Protein AF-A0A424R4R0-F1 (afdb_monomer)

Sequence (336 aa):
MAATLAMRAWSSFRDIIRFRVSRAGCCRHGAAAGRAVREASMSEPITLYSTEIDANPFPAYRRLRDEFPCYWSESAGIWFLSRYADVAGAAVDWETYSSLGGNLIDEIPGRSGGTLGTTDPPRHDRLRRLANHAFARKNLAEIIDHAEAVARRAAGECAGQVSLDFVRSFSSRVTVDTILHMLGLPQRDPAEIRSKVVLSISTDKQTKGRSAKMNEAFAEISDFLRDAVAQRRREPSDDLITKLAEAEIDGDALSEREIVLTTSMFVVAGVESLSSFMSIFALNLAQMQDVQDAVRRRPELMKQAIEESLRFNTSAQRFKRVLTRDVQLHGQVMRK

Foldseek 3Di:
DVLVLLVVLCVVPLPFDQQDDDDDDDDDDDDDDDDDDDDPPPPPLDDPLDPVCVVPVVVSLVCCVPPNQWDQDPVLRDIDHRDPVVVVVLVPPCVFWPLQVHWASFDFPPLRNQALSRHDPPVNVVLCVLLVQLVPPVLCPVLVVQLSVQQSVLVVVVGPDPDDDCLQSHLLRSQVVSLCVQLVHDDDRSVVLLVLLCLLRDADSVVRHHDPSNNVSVVVLLVSLLVSLVVCVVPPDSHSLVSQQPRDDPNDHADSSHSSNHSSCCSNVRNQFRSVLVVQLSVVCSVCVVLVVVCSVPVSCVVVSSVVSCVPPGSCDGIHTDGPAWDQDPNDIDGD

Nearest PDB structures (foldseek):
  8fbc-assembly2_B  TM=9.106E-01  e=3.542E-22  metagenome
  7y98-assembly1_A  TM=8.574E-01  e=6.528E-13  Bacillus sonorensis L12
  5vws-assembly1_A  TM=8.506E-01  e=2.049E-12  Thermobispora bispora DSM 43833
  8ae8-assembly1_A  TM=8.553E-01  e=8.539E-11  Staphylococcus aureus
  7ao7-assembly4_D  TM=8.162E-01  e=5.567E-09  Polaromonas sp.

Structure (mmCIF, N/CA/C/O backbone):
data_AF-A0A424R4R0-F1
#
_entry.id   AF-A0A424R4R0-F1
#
loop_
_atom_site.group_PDB
_atom_site.id
_atom_site.type_symbol
_atom_site.label_atom_id
_atom_site.label_alt_id
_atom_site.label_comp_id
_atom_site.label_asym_id
_atom_site.label_entity_id
_atom_site.label_seq_id
_atom_site.pdbx_PDB_ins_code
_atom_site.Cartn_x
_atom_site.Cartn_y
_atom_site.Cartn_z
_atom_site.occupancy
_atom_site.B_iso_or_equiv
_atom_site.auth_seq_id
_atom_site.auth_comp_id
_atom_site.auth_asym_id
_atom_site.auth_atom_id
_atom_site.pdbx_PDB_model_num
ATOM 1 N N . MET A 1 1 ? -19.252 -14.737 8.361 1.00 27.14 1 MET A N 1
ATOM 2 C CA . MET A 1 1 ? -19.342 -13.540 9.227 1.00 27.14 1 MET A CA 1
ATOM 3 C C . MET A 1 1 ? -19.212 -12.228 8.463 1.00 27.14 1 MET A C 1
ATOM 5 O O . MET A 1 1 ? -20.198 -11.512 8.451 1.00 27.14 1 MET A O 1
ATOM 9 N N . ALA A 1 2 ? -18.127 -11.944 7.726 1.00 23.00 2 ALA A N 1
ATOM 10 C CA . ALA A 1 2 ? -17.997 -10.697 6.938 1.00 23.00 2 ALA A CA 1
ATOM 11 C C . ALA A 1 2 ? -19.133 -10.438 5.910 1.00 23.00 2 ALA A C 1
ATOM 13 O O . ALA A 1 2 ? -19.448 -9.299 5.602 1.00 23.00 2 ALA A O 1
ATOM 14 N N . ALA A 1 3 ? -19.801 -11.492 5.411 1.00 23.94 3 ALA A N 1
ATOM 15 C CA . ALA A 1 3 ? -20.997 -11.364 4.553 1.00 23.94 3 ALA A CA 1
ATOM 16 C C . ALA A 1 3 ? -22.220 -10.843 5.304 1.00 23.94 3 ALA A C 1
ATOM 18 O O . ALA A 1 3 ? -22.964 -10.016 4.800 1.00 23.94 3 ALA A O 1
ATOM 19 N N . THR A 1 4 ? -22.423 -11.366 6.505 1.00 25.73 4 THR A N 1
ATOM 20 C CA . THR A 1 4 ? -23.602 -11.114 7.330 1.00 25.73 4 THR A CA 1
ATOM 21 C C . THR A 1 4 ? -23.542 -9.716 7.951 1.00 25.73 4 THR A C 1
ATOM 23 O O . THR A 1 4 ? -24.570 -9.075 8.1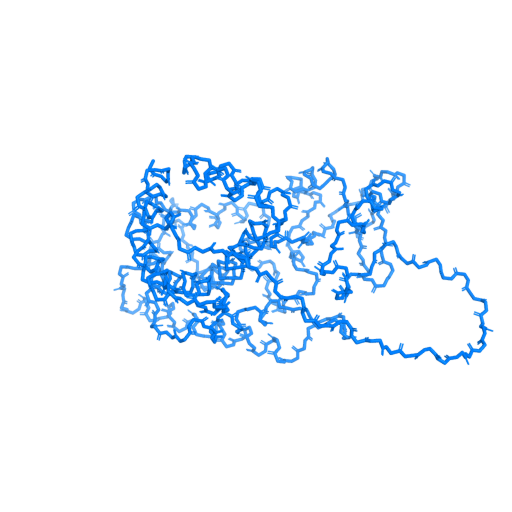37 1.00 25.73 4 THR A O 1
ATOM 26 N N . LEU A 1 5 ? -22.326 -9.232 8.204 1.00 28.50 5 LEU A N 1
ATOM 27 C CA . LEU A 1 5 ? -22.021 -7.905 8.732 1.00 28.50 5 LEU A CA 1
ATOM 28 C C . LEU A 1 5 ? -22.110 -6.809 7.651 1.00 28.50 5 LEU A C 1
ATOM 30 O O . LEU A 1 5 ? -22.821 -5.822 7.842 1.00 28.50 5 LEU A O 1
ATOM 34 N N . ALA A 1 6 ? -21.563 -7.055 6.450 1.00 29.00 6 ALA A N 1
ATOM 35 C CA . ALA A 1 6 ? -21.759 -6.178 5.289 1.00 29.00 6 ALA A CA 1
ATOM 36 C C . ALA A 1 6 ? -23.250 -6.011 4.925 1.00 29.00 6 ALA A C 1
ATOM 38 O O . ALA A 1 6 ? -23.693 -4.906 4.628 1.00 29.00 6 ALA A O 1
ATOM 39 N N . MET A 1 7 ? -24.059 -7.074 5.024 1.00 28.53 7 MET A N 1
ATOM 40 C CA . MET A 1 7 ? -25.507 -7.000 4.772 1.00 28.53 7 MET A CA 1
ATOM 41 C C . MET A 1 7 ? -26.266 -6.155 5.811 1.00 28.53 7 MET A C 1
ATOM 43 O O . MET A 1 7 ? -27.199 -5.443 5.446 1.00 28.53 7 MET A O 1
ATOM 47 N N . ARG A 1 8 ? -25.867 -6.193 7.092 1.00 29.75 8 ARG A N 1
ATOM 48 C CA . ARG A 1 8 ? -26.525 -5.439 8.180 1.00 29.75 8 ARG A CA 1
ATOM 49 C C . ARG A 1 8 ? -26.100 -3.974 8.251 1.00 29.75 8 ARG A C 1
ATOM 51 O O . ARG A 1 8 ? -26.837 -3.156 8.797 1.00 29.75 8 ARG A O 1
ATOM 58 N N . ALA A 1 9 ? -24.907 -3.629 7.771 1.00 29.92 9 ALA A N 1
ATOM 59 C CA . ALA A 1 9 ? -24.504 -2.233 7.593 1.00 29.92 9 ALA A CA 1
ATOM 60 C C . ALA A 1 9 ? -25.247 -1.595 6.418 1.00 29.92 9 ALA A C 1
ATOM 62 O O . ALA A 1 9 ? -25.626 -0.432 6.488 1.00 29.92 9 ALA A O 1
ATOM 63 N N . TRP A 1 10 ? -25.521 -2.381 5.377 1.00 33.34 10 TRP A N 1
ATOM 64 C CA . TRP A 1 10 ? -25.950 -1.863 4.088 1.00 33.34 10 TRP A CA 1
ATOM 65 C C . TRP A 1 10 ? -27.470 -1.854 3.856 1.00 33.34 10 TRP A C 1
ATOM 67 O O . TRP A 1 10 ? -27.958 -1.088 3.027 1.00 33.34 10 TRP A O 1
ATOM 77 N N . SER A 1 11 ? -28.256 -2.595 4.646 1.00 31.22 11 SER A N 1
ATOM 78 C CA . SER A 1 11 ? -29.728 -2.507 4.619 1.00 31.22 11 SER A CA 1
ATOM 79 C C . SER A 1 11 ? -30.264 -1.102 4.938 1.00 31.22 11 SER A C 1
ATOM 81 O O . SER A 1 11 ? -31.355 -0.759 4.498 1.00 31.22 11 SER A O 1
ATOM 83 N N . SER A 1 12 ? -29.484 -0.268 5.636 1.00 34.16 12 SER A N 1
ATOM 84 C CA . SER A 1 12 ? -29.803 1.141 5.923 1.00 34.16 12 SER A CA 1
ATOM 85 C C . SER A 1 12 ? -29.405 2.122 4.802 1.00 34.16 12 SER A C 1
ATOM 87 O O . SER A 1 12 ? -29.676 3.310 4.920 1.00 34.16 12 SER A O 1
ATOM 89 N N . PHE A 1 13 ? -28.767 1.657 3.718 1.00 39.88 13 PHE A N 1
ATOM 90 C CA . PHE A 1 13 ? -28.209 2.498 2.639 1.00 39.88 13 PHE A CA 1
ATOM 91 C C . PHE A 1 13 ? -29.000 2.466 1.327 1.00 39.88 13 PHE A C 1
ATOM 93 O O . PHE A 1 13 ? -28.629 3.151 0.369 1.00 39.88 13 PHE A O 1
ATOM 100 N N . ARG A 1 14 ? -30.046 1.638 1.244 1.00 35.59 14 ARG A N 1
ATOM 101 C CA . ARG A 1 14 ? -30.661 1.228 -0.028 1.00 35.59 14 ARG A CA 1
ATOM 102 C C . ARG A 1 14 ? -31.223 2.398 -0.855 1.00 35.59 14 ARG A C 1
ATOM 104 O O . ARG A 1 14 ? -31.226 2.298 -2.080 1.00 35.59 14 ARG A O 1
ATOM 111 N N . ASP A 1 15 ? -31.560 3.515 -0.206 1.00 33.25 15 ASP A N 1
ATOM 112 C CA . ASP A 1 15 ? -32.268 4.645 -0.823 1.00 33.25 15 ASP A CA 1
ATOM 113 C C . ASP A 1 15 ? -31.439 5.936 -1.009 1.00 33.25 15 ASP A C 1
ATOM 115 O O . ASP A 1 15 ? -31.973 6.928 -1.497 1.00 33.25 15 ASP A O 1
ATOM 119 N N . ILE A 1 16 ? -30.146 5.979 -0.641 1.00 41.47 16 ILE A N 1
ATOM 120 C CA . ILE A 1 16 ? -29.541 7.278 -0.258 1.00 41.47 16 ILE A CA 1
ATOM 121 C C . ILE A 1 16 ? -28.522 7.901 -1.238 1.00 41.47 16 ILE A C 1
ATOM 123 O O . ILE A 1 16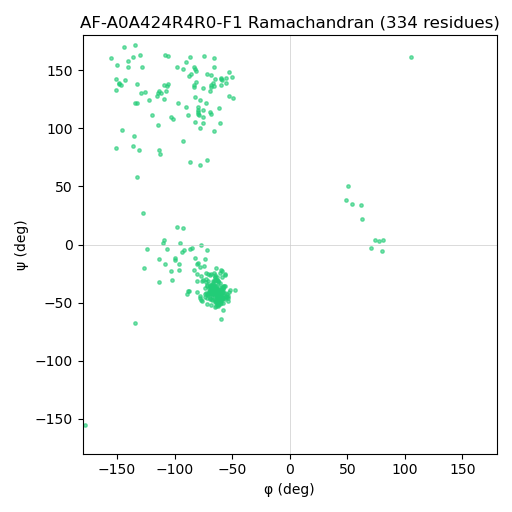 ? -28.286 9.098 -1.134 1.00 41.47 16 ILE A O 1
ATOM 127 N N . ILE A 1 17 ? -27.922 7.210 -2.222 1.00 38.06 17 ILE A N 1
ATOM 128 C CA . ILE A 1 17 ? -26.761 7.819 -2.930 1.00 38.06 17 ILE A CA 1
ATOM 129 C C . ILE A 1 17 ? -26.785 7.675 -4.455 1.00 38.06 17 ILE A C 1
ATOM 131 O O . ILE A 1 17 ? -26.229 6.737 -5.006 1.00 38.06 17 ILE A O 1
ATOM 135 N N . ARG A 1 18 ? -27.318 8.648 -5.202 1.00 39.75 18 ARG A N 1
ATOM 136 C CA . ARG A 1 18 ? -26.962 8.774 -6.631 1.00 39.75 18 ARG A CA 1
ATOM 137 C C . ARG A 1 18 ? -25.555 9.366 -6.736 1.00 39.75 18 ARG A C 1
ATOM 139 O O . ARG A 1 18 ? -25.376 10.561 -6.533 1.00 39.75 18 ARG A O 1
ATOM 146 N N . PHE A 1 19 ? -24.554 8.545 -7.048 1.00 40.31 19 PHE A N 1
ATOM 147 C CA . PHE A 1 19 ? -23.205 9.046 -7.299 1.00 40.31 19 PHE A CA 1
ATOM 148 C C . PHE A 1 19 ? -23.151 9.706 -8.682 1.00 40.31 19 PHE A C 1
ATOM 150 O O . PHE A 1 19 ? -23.317 9.037 -9.697 1.00 40.31 19 PHE A O 1
ATOM 157 N N . ARG A 1 20 ? -22.905 11.018 -8.735 1.00 36.66 20 ARG A N 1
ATOM 158 C CA . ARG A 1 20 ? -22.582 11.728 -9.979 1.00 36.66 20 ARG A CA 1
ATOM 159 C C . ARG A 1 20 ? -21.206 12.361 -9.828 1.00 36.66 20 ARG A C 1
ATOM 161 O O . ARG A 1 20 ? -21.029 13.285 -9.042 1.00 36.66 20 ARG A O 1
ATOM 168 N N . VAL A 1 21 ? -20.228 11.848 -10.568 1.00 41.84 21 VAL A N 1
ATOM 169 C CA . VAL A 1 21 ? -18.861 12.382 -10.562 1.00 41.84 21 VAL A CA 1
ATOM 170 C C . VAL A 1 21 ? -18.819 13.626 -11.445 1.00 41.84 21 VAL A C 1
ATOM 172 O O . VAL A 1 21 ? -19.047 13.542 -12.652 1.00 41.84 21 VAL A O 1
ATOM 175 N N . SER A 1 22 ? -18.534 14.785 -10.856 1.00 36.47 22 SER A N 1
ATOM 176 C CA . SER A 1 22 ? -18.219 15.996 -11.617 1.00 36.47 22 SER A CA 1
ATOM 177 C C . SER A 1 22 ? -16.763 15.926 -12.082 1.00 36.47 22 SER A C 1
ATOM 179 O O . SER A 1 22 ? -15.854 15.851 -11.256 1.00 36.47 22 SER A O 1
ATOM 181 N N . ARG A 1 23 ? -16.520 15.921 -13.399 1.00 34.06 23 ARG A N 1
ATOM 182 C CA . ARG A 1 23 ? -15.167 16.104 -13.950 1.00 34.06 23 ARG A CA 1
ATOM 183 C C . ARG A 1 23 ? -14.830 17.596 -13.906 1.00 34.06 23 ARG A C 1
ATOM 185 O O . ARG A 1 23 ? -15.422 18.371 -14.652 1.00 34.06 23 ARG A O 1
ATOM 192 N N . ALA A 1 24 ? -13.877 17.994 -13.065 1.00 31.05 24 ALA A N 1
ATOM 193 C CA . ALA A 1 24 ? -13.278 19.325 -13.143 1.00 31.05 24 ALA A CA 1
ATOM 194 C C . ALA A 1 24 ? -12.437 19.442 -14.433 1.00 31.05 24 ALA A C 1
ATOM 196 O O . ALA A 1 24 ? -11.741 18.503 -14.819 1.00 31.05 24 ALA A O 1
ATOM 197 N N . GLY A 1 25 ? -12.588 20.570 -15.130 1.00 27.70 25 GLY A N 1
ATOM 198 C CA . GLY A 1 25 ? -12.169 20.794 -16.514 1.00 27.70 25 GLY A CA 1
ATOM 199 C C . GLY A 1 25 ? -10.674 20.635 -16.802 1.00 27.70 25 GLY A C 1
ATOM 200 O O . GLY A 1 25 ? -9.809 21.033 -16.029 1.00 27.70 25 GLY A O 1
ATOM 201 N N . CYS A 1 26 ? -10.392 20.082 -17.980 1.00 25.00 26 CYS A N 1
ATOM 202 C CA . CYS A 1 26 ? -9.065 19.976 -18.570 1.00 25.00 26 CYS A CA 1
ATOM 203 C C . CYS A 1 26 ? -8.635 21.354 -19.109 1.00 25.00 26 CYS A C 1
ATOM 205 O O . CYS A 1 26 ? -9.188 21.831 -20.103 1.00 25.00 26 CYS A O 1
ATOM 207 N N . CYS A 1 27 ? -7.663 22.006 -18.467 1.00 26.81 27 CYS A N 1
ATOM 208 C CA . CYS A 1 27 ? -7.076 23.256 -18.956 1.00 26.81 27 CYS A CA 1
ATOM 209 C C . CYS A 1 27 ? -6.243 23.000 -20.222 1.00 26.81 27 CYS A C 1
ATOM 211 O O . CYS A 1 27 ? -5.209 22.336 -20.171 1.00 26.81 27 CYS A O 1
ATOM 213 N N . ARG A 1 28 ? -6.681 23.551 -21.360 1.00 26.33 28 ARG A N 1
ATOM 214 C CA . ARG A 1 28 ? -5.902 23.604 -22.606 1.00 26.33 28 ARG A CA 1
ATOM 215 C C . ARG A 1 28 ? -4.783 24.638 -22.463 1.00 26.33 28 ARG A C 1
ATOM 217 O O . ARG A 1 28 ? -5.081 25.811 -22.268 1.00 26.33 28 ARG A O 1
ATOM 224 N N . HIS A 1 29 ? -3.528 24.226 -22.625 1.00 29.56 29 HIS A N 1
ATOM 225 C CA . HIS A 1 29 ? -2.406 25.144 -22.836 1.00 29.56 29 HIS A CA 1
ATOM 226 C C . HIS A 1 29 ? -1.867 24.975 -24.258 1.00 29.56 29 HIS A C 1
ATOM 228 O O . HIS A 1 29 ? -1.688 23.857 -24.740 1.00 29.56 29 HIS A O 1
ATOM 234 N N . GLY A 1 30 ? -1.709 26.110 -24.943 1.00 26.12 30 GLY A N 1
ATOM 235 C CA . GLY A 1 30 ? -1.329 26.209 -26.348 1.00 26.12 30 GLY A CA 1
ATOM 236 C C . GLY A 1 30 ? 0.134 25.852 -26.604 1.00 26.12 30 GLY A C 1
ATOM 237 O O . GLY A 1 30 ? 1.010 26.114 -25.784 1.00 26.12 30 GLY A O 1
ATOM 238 N N . ALA A 1 31 ? 0.373 25.256 -27.769 1.00 29.47 31 ALA A N 1
ATOM 239 C CA . ALA A 1 31 ? 1.693 24.905 -28.267 1.00 29.47 31 ALA A CA 1
ATOM 240 C C . ALA A 1 31 ? 2.365 26.111 -28.943 1.00 29.47 31 ALA A C 1
ATOM 242 O O . ALA A 1 31 ? 1.751 26.781 -29.773 1.00 29.47 31 ALA A O 1
ATOM 243 N N . ALA A 1 32 ? 3.644 26.331 -28.640 1.00 29.84 32 ALA A N 1
ATOM 244 C CA . ALA A 1 32 ? 4.545 27.151 -29.442 1.00 29.84 32 ALA A CA 1
ATOM 245 C C . ALA A 1 32 ? 5.651 26.249 -30.010 1.00 29.84 32 ALA A C 1
ATOM 247 O O . ALA A 1 32 ? 6.269 25.471 -29.284 1.00 29.84 32 ALA A O 1
ATOM 248 N N . ALA A 1 33 ? 5.849 26.323 -31.325 1.00 33.09 33 ALA A N 1
ATOM 249 C CA . ALA A 1 33 ? 6.784 25.502 -32.082 1.00 33.09 33 ALA A CA 1
ATOM 250 C C . ALA A 1 33 ? 8.217 26.063 -32.028 1.00 33.09 33 ALA A C 1
ATOM 252 O O . ALA A 1 33 ? 8.429 27.257 -32.229 1.00 33.09 33 ALA A O 1
ATOM 253 N N . GLY A 1 34 ? 9.201 25.179 -31.844 1.00 28.44 34 GLY A N 1
ATOM 254 C CA . GLY A 1 34 ? 10.636 25.453 -31.964 1.00 28.44 34 GLY A CA 1
ATOM 255 C C . GLY A 1 34 ? 11.363 24.216 -32.503 1.00 28.44 34 GLY A C 1
ATOM 256 O O . GLY A 1 34 ? 11.018 23.094 -32.153 1.00 28.44 34 GLY A O 1
ATOM 257 N N . AR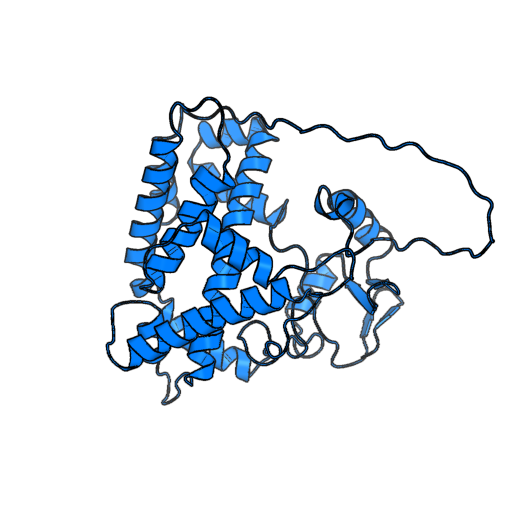G A 1 35 ? 12.294 24.432 -33.438 1.00 29.88 35 ARG A N 1
ATOM 258 C CA . ARG A 1 35 ? 12.839 23.461 -34.406 1.00 29.88 35 ARG A CA 1
ATOM 259 C C . ARG A 1 35 ? 13.647 22.294 -33.820 1.00 29.88 35 ARG A C 1
ATOM 261 O O . ARG A 1 35 ? 14.317 22.410 -32.804 1.00 29.88 35 ARG A O 1
ATOM 268 N N . ALA A 1 36 ? 13.615 21.205 -34.588 1.00 32.94 36 ALA A N 1
ATOM 269 C CA . ALA A 1 36 ? 14.183 19.890 -34.335 1.00 32.94 36 ALA A CA 1
ATOM 270 C C . ALA A 1 36 ? 15.720 19.830 -34.286 1.00 32.94 36 ALA A C 1
ATOM 272 O O . ALA A 1 36 ? 16.402 20.329 -35.182 1.00 32.94 36 ALA A O 1
ATOM 273 N N . VAL A 1 37 ? 16.219 19.056 -33.321 1.00 34.25 37 VAL A N 1
ATOM 274 C CA . VAL A 1 37 ? 17.454 18.272 -33.431 1.00 34.25 37 VAL A CA 1
ATOM 275 C C . VAL A 1 37 ? 17.024 16.805 -33.490 1.00 34.25 37 VAL A C 1
ATOM 277 O O . VAL A 1 37 ? 16.233 16.348 -32.668 1.00 34.25 37 VAL A O 1
ATOM 280 N N . ARG A 1 38 ? 17.463 16.092 -34.531 1.00 35.47 38 ARG A N 1
ATOM 281 C CA . ARG A 1 38 ? 17.166 14.673 -34.748 1.00 35.47 38 ARG A CA 1
ATOM 282 C C . ARG A 1 38 ? 18.058 13.814 -33.849 1.00 35.47 38 ARG A C 1
ATOM 284 O O . ARG A 1 38 ? 19.181 13.513 -34.227 1.00 35.47 38 ARG A O 1
ATOM 291 N N . GLU A 1 39 ? 17.503 13.353 -32.740 1.00 31.19 39 GLU A N 1
ATOM 292 C CA . GLU A 1 39 ? 17.825 12.058 -32.140 1.00 31.19 39 GLU A CA 1
ATOM 293 C C . GLU A 1 39 ? 16.507 11.294 -32.059 1.00 31.19 39 GLU A C 1
ATOM 295 O O . GLU A 1 39 ? 15.517 11.799 -31.529 1.00 31.19 39 GLU A O 1
ATOM 300 N N . ALA A 1 40 ? 16.453 10.100 -32.644 1.00 32.88 40 ALA A N 1
ATOM 301 C CA . ALA A 1 40 ? 15.307 9.213 -32.508 1.00 32.88 40 ALA A CA 1
ATOM 302 C C . ALA A 1 40 ? 15.289 8.639 -31.081 1.00 32.88 40 ALA A C 1
ATOM 304 O O . ALA A 1 40 ? 15.612 7.479 -30.856 1.00 32.88 40 ALA A O 1
ATOM 305 N N . SER A 1 41 ? 14.934 9.479 -30.109 1.00 37.34 41 SER A N 1
ATOM 306 C CA . SER A 1 41 ? 14.470 9.046 -28.799 1.00 37.34 41 SER A CA 1
ATOM 307 C C . SER A 1 41 ? 13.136 8.341 -29.023 1.00 37.34 41 SER A C 1
ATOM 309 O O . SER A 1 41 ? 12.097 8.974 -29.220 1.00 37.34 41 SER A O 1
ATOM 311 N N . MET A 1 42 ? 13.169 7.012 -29.097 1.00 50.28 42 MET A N 1
ATOM 312 C CA . MET A 1 42 ? 11.958 6.213 -28.968 1.00 50.28 42 MET A CA 1
ATOM 313 C C . MET A 1 42 ? 11.391 6.520 -27.583 1.00 50.28 42 MET A C 1
ATOM 315 O O . MET A 1 42 ? 11.942 6.084 -26.576 1.00 50.28 42 MET A O 1
ATOM 319 N N . SER A 1 43 ? 10.324 7.319 -27.534 1.00 77.75 43 SER A N 1
ATOM 320 C CA . SER A 1 43 ? 9.615 7.635 -26.295 1.00 77.75 43 SER A CA 1
ATOM 321 C C . SER A 1 43 ? 9.313 6.338 -25.542 1.00 77.75 43 SER A C 1
ATOM 323 O O . SER A 1 43 ? 8.716 5.429 -26.133 1.00 77.75 43 SER A O 1
ATOM 325 N N . GLU A 1 44 ? 9.715 6.254 -24.271 1.00 88.19 44 GLU A N 1
ATOM 326 C CA . GLU A 1 44 ? 9.474 5.073 -23.439 1.00 88.19 44 GLU A CA 1
ATOM 327 C C . GLU A 1 44 ? 7.989 4.653 -23.500 1.00 88.19 44 GLU A C 1
ATOM 329 O O . GLU A 1 44 ? 7.100 5.510 -23.571 1.00 88.19 44 GLU A O 1
ATOM 334 N N . PRO A 1 45 ? 7.675 3.344 -23.476 1.00 88.44 45 PRO A N 1
ATOM 335 C CA . PRO A 1 45 ? 6.304 2.857 -23.590 1.00 88.44 45 PRO A CA 1
ATOM 336 C C . PRO A 1 45 ? 5.412 3.289 -22.418 1.00 88.44 45 PRO A C 1
ATOM 338 O O . PRO A 1 45 ? 4.187 3.316 -22.557 1.00 88.44 45 PRO A O 1
ATOM 341 N N . ILE A 1 46 ? 6.023 3.652 -21.288 1.00 90.12 46 ILE A N 1
ATOM 342 C CA . ILE A 1 46 ? 5.389 4.237 -20.113 1.00 90.12 46 ILE A CA 1
ATOM 343 C C . ILE A 1 46 ? 6.329 5.277 -19.495 1.00 90.12 46 ILE A C 1
ATOM 345 O O . ILE A 1 46 ? 7.530 5.054 -19.411 1.00 90.12 46 ILE A O 1
ATOM 349 N N . THR A 1 47 ? 5.781 6.391 -19.011 1.00 89.44 47 THR A N 1
ATOM 350 C CA . THR A 1 47 ? 6.521 7.355 -18.184 1.00 89.44 47 THR A CA 1
ATOM 351 C C . THR A 1 47 ? 6.118 7.167 -16.725 1.00 89.44 47 THR A C 1
ATOM 353 O O . THR A 1 47 ? 4.993 7.495 -16.346 1.00 89.44 47 THR A O 1
ATOM 356 N N . LEU A 1 48 ? 7.033 6.648 -15.901 1.00 87.06 48 LEU A N 1
ATOM 357 C CA . LEU A 1 48 ? 6.777 6.239 -14.511 1.00 87.06 48 LEU A CA 1
ATOM 358 C C . LEU A 1 48 ? 6.108 7.327 -13.656 1.00 87.06 48 LEU A C 1
ATOM 360 O O . LEU A 1 48 ? 5.193 7.028 -12.891 1.00 87.06 48 LEU A O 1
ATOM 364 N N . TYR A 1 49 ? 6.526 8.578 -13.846 1.00 89.44 49 TYR A N 1
ATOM 365 C CA . TYR A 1 49 ? 6.115 9.738 -13.053 1.00 89.44 49 TYR A CA 1
ATOM 366 C C . TYR A 1 49 ? 4.984 10.571 -13.698 1.00 89.44 49 TYR A C 1
ATOM 368 O O . TYR A 1 49 ? 4.747 11.708 -13.295 1.00 89.44 49 TYR A O 1
ATOM 376 N N . SER A 1 50 ? 4.273 10.046 -14.706 1.00 90.00 50 SER A N 1
ATOM 377 C CA . SER A 1 50 ? 3.208 10.785 -15.406 1.00 90.00 50 SER A CA 1
ATOM 378 C C . SER A 1 50 ? 1.896 10.845 -14.611 1.00 90.00 50 SER A C 1
ATOM 380 O O . SER A 1 50 ? 1.307 9.824 -14.262 1.00 90.00 50 SER A O 1
ATOM 382 N N . THR A 1 51 ? 1.387 12.058 -14.368 1.00 89.75 51 THR A N 1
ATOM 383 C CA . THR A 1 51 ? 0.056 12.284 -13.769 1.00 89.75 51 THR A CA 1
ATOM 384 C C . THR A 1 51 ? -1.087 11.839 -14.675 1.00 89.75 51 THR A C 1
ATOM 386 O O . THR A 1 51 ? -2.106 11.375 -14.173 1.00 89.75 51 THR A O 1
ATOM 389 N N . GLU A 1 52 ? -0.921 11.952 -15.992 1.00 91.00 52 GLU A N 1
ATOM 390 C CA . GLU A 1 52 ? -1.919 11.517 -16.969 1.00 91.00 52 GLU A CA 1
ATOM 391 C C . GLU A 1 52 ? -2.066 9.991 -16.967 1.00 91.00 52 GLU A C 1
ATOM 393 O O . GLU A 1 52 ? -3.185 9.477 -16.953 1.00 91.00 52 GLU A O 1
ATOM 398 N N . ILE A 1 53 ? -0.942 9.268 -16.899 1.00 92.06 53 ILE A N 1
ATOM 399 C CA . ILE A 1 53 ? -0.950 7.802 -16.821 1.00 92.06 53 ILE A CA 1
ATOM 400 C C . ILE A 1 53 ? -1.551 7.344 -15.494 1.00 92.06 53 ILE A C 1
ATOM 402 O O . ILE A 1 53 ? -2.379 6.443 -15.498 1.00 92.06 53 ILE A O 1
ATOM 406 N N . ASP A 1 54 ? -1.212 7.979 -14.371 1.00 90.25 54 ASP A N 1
ATOM 407 C CA . ASP A 1 54 ? -1.817 7.618 -13.083 1.00 90.25 54 ASP A CA 1
ATOM 408 C C . ASP A 1 54 ? -3.344 7.845 -13.063 1.00 90.25 54 ASP A C 1
ATOM 410 O O . ASP A 1 54 ? -4.067 7.100 -12.404 1.00 90.25 54 ASP A O 1
ATOM 414 N N . ALA A 1 55 ? -3.859 8.838 -13.803 1.00 90.56 55 ALA A N 1
ATOM 415 C CA . ALA A 1 55 ? -5.298 9.101 -13.898 1.00 90.56 55 ALA A CA 1
ATOM 416 C C . ALA A 1 55 ? -6.056 8.056 -14.741 1.00 90.56 55 ALA A C 1
ATOM 418 O O . ALA A 1 55 ? -7.243 7.819 -14.506 1.00 90.56 55 ALA A O 1
ATOM 419 N N . ASN A 1 56 ? -5.397 7.444 -15.729 1.00 92.31 56 ASN A N 1
ATOM 420 C CA . ASN A 1 56 ? -5.954 6.363 -16.540 1.00 92.31 56 ASN A CA 1
ATOM 421 C C . ASN A 1 56 ? -4.838 5.423 -17.038 1.00 92.31 56 ASN A C 1
ATOM 423 O O . ASN A 1 56 ? -4.381 5.558 -18.178 1.00 92.31 56 ASN A O 1
ATOM 427 N N . PRO A 1 57 ? -4.404 4.448 -16.220 1.00 93.31 57 PRO A N 1
ATOM 428 C CA . PRO A 1 57 ? -3.218 3.653 -16.534 1.00 93.31 57 PRO A CA 1
ATOM 429 C C . PRO A 1 57 ? -3.489 2.518 -17.529 1.00 93.31 57 PRO A C 1
ATOM 431 O O . PRO A 1 57 ? -2.562 1.980 -18.137 1.00 93.31 57 PRO A O 1
ATOM 434 N N . PHE A 1 58 ? -4.755 2.142 -17.733 1.00 94.38 58 PHE A N 1
ATOM 435 C CA . PHE A 1 58 ? -5.128 0.947 -18.494 1.00 94.38 58 PHE A CA 1
ATOM 436 C C . PHE A 1 58 ? -4.643 0.926 -19.953 1.00 94.38 58 PHE A C 1
ATOM 438 O O . PHE A 1 58 ? -4.203 -0.143 -20.391 1.00 94.38 58 PHE A O 1
ATOM 445 N N . PRO A 1 59 ? -4.674 2.038 -20.718 1.00 95.25 59 PRO A N 1
ATOM 446 C CA . PRO A 1 59 ? -4.111 2.067 -22.067 1.00 95.25 59 PRO A CA 1
ATOM 447 C C . PRO A 1 59 ? -2.599 1.816 -22.074 1.00 95.25 59 PRO A C 1
ATOM 449 O O . PRO A 1 59 ? -2.123 0.997 -22.860 1.00 95.25 59 PRO A O 1
ATOM 452 N N . ALA A 1 60 ? -1.854 2.443 -21.155 1.00 94.56 60 ALA A N 1
ATOM 453 C CA . ALA A 1 60 ? -0.414 2.227 -21.022 1.00 94.56 60 ALA A CA 1
ATOM 454 C C . ALA A 1 60 ? -0.108 0.774 -20.629 1.00 94.56 60 ALA A C 1
ATOM 456 O O . ALA A 1 60 ? 0.746 0.131 -21.231 1.00 94.56 60 ALA A O 1
ATOM 457 N N . TYR A 1 61 ? -0.862 0.206 -19.684 1.00 95.44 61 TYR A N 1
ATOM 458 C CA . TYR A 1 61 ? -0.684 -1.188 -19.274 1.00 95.44 61 TYR A CA 1
ATOM 459 C C . TYR A 1 61 ? -1.017 -2.187 -20.380 1.00 95.44 61 TYR A C 1
ATOM 461 O O . TYR A 1 61 ? -0.372 -3.228 -20.465 1.00 95.44 61 TYR A O 1
ATOM 469 N N . ARG A 1 62 ? -2.008 -1.895 -21.233 1.00 96.75 62 ARG A N 1
ATOM 470 C CA . ARG A 1 62 ? -2.289 -2.709 -22.423 1.00 96.75 62 ARG A CA 1
ATOM 471 C C . ARG A 1 62 ? -1.082 -2.720 -23.355 1.00 96.75 62 ARG A C 1
ATOM 473 O O . ARG A 1 62 ? -0.598 -3.798 -23.671 1.00 96.75 62 ARG A O 1
ATOM 480 N N . ARG A 1 63 ? -0.552 -1.543 -23.701 1.00 96.38 63 ARG A N 1
ATOM 481 C CA . ARG A 1 63 ? 0.641 -1.424 -24.549 1.00 96.38 63 ARG A CA 1
ATOM 482 C C . ARG A 1 63 ? 1.833 -2.185 -23.966 1.00 96.38 63 ARG A C 1
ATOM 484 O O . ARG A 1 63 ? 2.484 -2.932 -24.685 1.00 96.38 63 ARG A O 1
ATOM 491 N N . LEU A 1 64 ? 2.083 -2.060 -22.659 1.00 96.44 64 LEU A N 1
ATOM 492 C CA . LEU A 1 64 ? 3.138 -2.832 -21.999 1.00 96.44 64 LEU A CA 1
ATOM 493 C C . LEU A 1 64 ? 2.910 -4.342 -22.137 1.00 96.44 64 LEU A C 1
ATOM 495 O O . LEU A 1 64 ? 3.821 -5.057 -22.522 1.00 96.44 64 LEU A O 1
ATOM 499 N N . ARG A 1 65 ? 1.703 -4.852 -21.883 1.00 97.62 65 ARG A N 1
ATOM 500 C CA . ARG A 1 65 ? 1.449 -6.297 -22.000 1.00 97.62 65 ARG A CA 1
ATOM 501 C C . ARG A 1 65 ? 1.564 -6.813 -23.429 1.00 97.62 65 ARG A C 1
ATOM 503 O O . ARG A 1 65 ? 2.040 -7.934 -23.619 1.00 97.62 65 ARG A O 1
ATOM 510 N N . ASP A 1 66 ? 1.104 -6.040 -24.401 1.00 97.56 66 ASP A N 1
ATOM 511 C CA . ASP A 1 66 ? 1.004 -6.486 -25.788 1.00 97.56 66 ASP A CA 1
ATOM 512 C C . ASP A 1 66 ? 2.364 -6.382 -26.498 1.00 97.56 66 ASP A C 1
ATOM 514 O O . ASP A 1 66 ? 2.765 -7.319 -27.185 1.00 97.56 66 ASP A O 1
ATOM 518 N N . GLU A 1 67 ? 3.108 -5.298 -26.257 1.00 96.88 67 GLU A N 1
ATOM 519 C CA . GLU A 1 67 ? 4.325 -4.950 -27.005 1.00 96.88 67 GLU A CA 1
ATOM 520 C C . GLU A 1 67 ? 5.616 -5.020 -26.166 1.00 96.88 67 GLU A C 1
ATOM 522 O O . GLU A 1 67 ? 6.671 -5.355 -26.699 1.00 96.88 67 GLU A O 1
ATOM 527 N N . PHE A 1 68 ? 5.556 -4.730 -24.859 1.00 96.62 68 PHE A N 1
ATOM 528 C CA . PHE A 1 68 ? 6.733 -4.573 -23.984 1.00 96.62 68 PHE A CA 1
ATOM 529 C C . PHE A 1 68 ? 6.593 -5.346 -22.653 1.00 96.62 68 PHE A C 1
ATOM 531 O O . PHE A 1 68 ? 6.614 -4.740 -21.574 1.00 96.62 68 PHE A O 1
ATOM 538 N N . PRO A 1 69 ? 6.390 -6.681 -22.686 1.00 96.56 69 PRO A N 1
ATOM 539 C CA . PRO A 1 69 ? 6.047 -7.454 -21.489 1.00 96.56 69 PRO A CA 1
ATOM 540 C C . PRO A 1 69 ? 7.162 -7.479 -20.433 1.00 96.56 69 PRO A C 1
ATOM 542 O O . PRO A 1 69 ? 6.865 -7.558 -19.240 1.00 96.56 69 PRO A O 1
ATOM 545 N N . CYS A 1 70 ? 8.415 -7.353 -20.883 1.00 97.31 70 CYS A N 1
ATOM 546 C CA . CYS A 1 70 ? 9.610 -7.084 -20.091 1.00 97.31 70 CYS A CA 1
ATOM 547 C C . CYS A 1 70 ? 10.397 -5.956 -20.777 1.00 97.31 70 CYS A C 1
ATOM 549 O O . CYS A 1 70 ? 10.735 -6.078 -21.955 1.00 97.31 70 CYS A O 1
ATOM 551 N N . TYR A 1 71 ? 10.644 -4.847 -20.076 1.00 94.88 71 TYR A N 1
ATOM 552 C CA . TYR A 1 71 ? 11.250 -3.644 -20.663 1.00 94.88 71 TYR A CA 1
ATOM 553 C C . TYR A 1 71 ? 12.107 -2.873 -19.654 1.00 94.88 71 TYR A C 1
ATOM 555 O O . TYR A 1 71 ? 11.700 -2.710 -18.506 1.00 94.88 71 TYR A O 1
ATOM 563 N N . TRP A 1 72 ? 13.266 -2.377 -20.092 1.00 95.00 72 TRP A N 1
ATOM 564 C CA . TRP A 1 72 ? 14.134 -1.492 -19.313 1.00 95.00 72 TRP A CA 1
ATOM 565 C C . TRP A 1 72 ? 13.776 -0.029 -19.563 1.00 95.00 72 TRP A C 1
ATOM 567 O O . TRP A 1 72 ? 13.900 0.450 -20.689 1.00 95.00 72 TRP A O 1
ATOM 577 N N . SER A 1 73 ? 13.364 0.683 -18.516 1.00 92.88 73 SER A N 1
ATOM 578 C CA . SER A 1 73 ? 13.185 2.133 -18.575 1.00 92.88 73 SER A CA 1
ATOM 579 C C . SER A 1 73 ? 14.494 2.826 -18.232 1.00 92.88 73 SER A C 1
ATOM 581 O O . SER A 1 73 ? 14.915 2.821 -17.076 1.00 92.88 73 SER A O 1
ATOM 583 N N . GLU A 1 74 ? 15.100 3.475 -19.222 1.00 90.56 74 GLU A N 1
ATOM 584 C CA . GLU A 1 74 ? 16.294 4.304 -19.038 1.00 90.56 74 GLU A CA 1
ATOM 585 C C . GLU A 1 74 ? 16.006 5.497 -18.123 1.00 90.56 74 GLU A C 1
ATOM 587 O O . GLU A 1 74 ? 16.823 5.869 -17.285 1.00 90.56 74 GLU A O 1
ATOM 592 N N . SER A 1 75 ? 14.816 6.096 -18.241 1.00 87.75 75 SER A N 1
ATOM 593 C CA . SER A 1 75 ? 14.478 7.306 -17.489 1.00 87.75 75 SER A CA 1
ATOM 594 C C . SER A 1 75 ? 14.198 7.056 -16.005 1.00 87.75 75 SER A C 1
ATOM 596 O O . SER A 1 75 ? 14.221 8.013 -15.222 1.00 87.75 75 SER A O 1
ATOM 598 N N . ALA A 1 76 ? 13.919 5.802 -15.640 1.00 87.19 76 ALA A N 1
ATOM 599 C CA . ALA A 1 76 ? 13.677 5.356 -14.273 1.00 87.19 76 ALA A CA 1
ATOM 600 C C . ALA A 1 76 ? 14.763 4.411 -13.731 1.00 87.19 76 ALA A C 1
ATOM 602 O O . ALA A 1 76 ? 14.777 4.142 -12.533 1.00 87.19 76 ALA A O 1
ATOM 603 N N . GLY A 1 77 ? 15.651 3.892 -14.585 1.00 90.62 77 GLY A N 1
ATOM 604 C CA . GLY A 1 77 ? 16.695 2.941 -14.202 1.00 90.62 77 GLY A CA 1
ATOM 605 C C . GLY A 1 77 ? 16.152 1.625 -13.636 1.00 90.62 77 GLY A C 1
ATOM 606 O O . GLY A 1 77 ? 16.748 1.073 -12.712 1.00 90.62 77 GLY A O 1
ATOM 607 N N . ILE A 1 78 ? 15.002 1.147 -14.130 1.00 93.25 78 ILE A N 1
ATOM 608 C CA . ILE A 1 78 ? 14.356 -0.084 -13.645 1.00 93.25 78 ILE A CA 1
ATOM 609 C C . ILE A 1 78 ? 13.744 -0.913 -14.778 1.00 93.25 78 ILE A C 1
ATOM 611 O O . ILE A 1 78 ? 13.288 -0.390 -15.798 1.00 93.25 78 ILE A O 1
ATOM 615 N N . TRP A 1 79 ? 13.664 -2.224 -14.548 1.00 96.06 79 TRP A N 1
ATOM 616 C CA . TRP A 1 79 ? 12.895 -3.150 -15.377 1.00 96.06 79 TRP A CA 1
ATOM 617 C C . TRP A 1 79 ? 11.407 -3.131 -15.006 1.00 96.06 79 TRP A C 1
ATOM 619 O O . TRP A 1 79 ? 11.042 -3.119 -13.830 1.00 96.06 79 TRP A O 1
ATOM 629 N N . PHE A 1 80 ? 10.546 -3.195 -16.018 1.00 96.50 80 PHE A N 1
ATOM 630 C CA . PHE A 1 80 ? 9.102 -3.366 -15.891 1.00 96.50 80 PHE A CA 1
ATOM 631 C C . PHE A 1 80 ? 8.691 -4.768 -16.325 1.00 96.50 80 PHE A C 1
ATOM 633 O O . PHE A 1 80 ? 9.054 -5.208 -17.414 1.00 96.50 80 PHE A O 1
ATOM 640 N N . LEU A 1 81 ? 7.869 -5.422 -15.502 1.00 97.62 81 LEU A N 1
ATOM 641 C CA . LEU A 1 81 ? 7.115 -6.627 -15.848 1.00 97.62 81 LEU A CA 1
ATOM 642 C C . LEU A 1 81 ? 5.627 -6.281 -15.842 1.00 97.62 81 LEU A C 1
ATOM 644 O O . LEU A 1 81 ? 5.152 -5.642 -14.902 1.00 97.62 81 LEU A O 1
ATOM 648 N N . SER A 1 82 ? 4.892 -6.666 -16.886 1.00 96.81 82 SER A N 1
ATOM 649 C CA . SER A 1 82 ? 3.506 -6.198 -17.063 1.00 96.81 82 SER A CA 1
ATOM 650 C C . SER A 1 82 ? 2.463 -7.297 -17.264 1.00 96.81 82 SER A C 1
ATOM 652 O O . SER A 1 82 ? 1.272 -7.051 -17.039 1.00 96.81 82 SER A O 1
ATOM 654 N N . ARG A 1 83 ? 2.860 -8.511 -17.671 1.00 97.88 83 ARG A N 1
ATOM 655 C CA . ARG A 1 83 ? 1.927 -9.639 -17.815 1.00 97.88 83 ARG A CA 1
ATOM 656 C C . ARG A 1 83 ? 1.746 -10.361 -16.487 1.00 97.88 83 ARG A C 1
ATOM 658 O O . ARG A 1 83 ? 2.673 -10.491 -15.695 1.00 97.88 83 ARG A O 1
ATOM 665 N N . TYR A 1 84 ? 0.538 -10.884 -16.282 1.00 97.56 84 TYR A N 1
ATOM 666 C CA . TYR A 1 84 ? 0.158 -11.573 -15.050 1.00 97.56 84 TYR A CA 1
ATOM 667 C C . TYR A 1 84 ? 1.122 -12.705 -14.680 1.00 97.56 84 TYR A C 1
ATOM 669 O O . TYR A 1 84 ? 1.572 -12.749 -13.545 1.00 97.56 84 TYR A O 1
ATOM 677 N N . ALA A 1 85 ? 1.460 -13.585 -15.630 1.00 98.25 85 ALA A N 1
ATOM 678 C CA . ALA A 1 85 ? 2.325 -14.734 -15.361 1.00 98.25 85 ALA A CA 1
ATOM 679 C C . ALA A 1 85 ? 3.720 -14.312 -14.867 1.00 98.25 85 ALA A C 1
ATOM 681 O O . ALA A 1 85 ? 4.223 -14.890 -13.907 1.00 98.25 85 ALA A O 1
ATOM 682 N N . ASP A 1 86 ? 4.297 -13.266 -15.464 1.00 98.19 86 ASP A N 1
ATOM 683 C CA . ASP A 1 86 ? 5.621 -12.757 -15.094 1.00 98.19 86 ASP A CA 1
ATOM 684 C C . ASP A 1 86 ? 5.592 -12.098 -13.711 1.00 98.19 86 ASP A C 1
ATOM 686 O O . ASP A 1 86 ? 6.431 -12.382 -12.861 1.00 98.19 86 ASP A O 1
ATOM 690 N N . VAL A 1 87 ? 4.593 -11.244 -13.461 1.00 97.81 87 VAL A N 1
ATOM 691 C CA . VAL A 1 87 ? 4.447 -10.531 -12.184 1.00 97.81 87 VAL A CA 1
ATOM 692 C C . VAL A 1 87 ? 4.116 -11.499 -11.048 1.00 97.81 87 VAL A C 1
ATOM 694 O O . VAL A 1 87 ? 4.712 -11.412 -9.979 1.00 97.81 87 VAL A O 1
ATOM 697 N N . ALA A 1 88 ? 3.188 -12.434 -11.266 1.00 97.50 88 ALA A N 1
ATOM 698 C CA . ALA A 1 88 ? 2.807 -13.428 -10.267 1.00 97.50 88 ALA A CA 1
ATOM 699 C C . ALA A 1 88 ? 3.957 -14.399 -9.967 1.00 97.50 88 ALA A C 1
ATOM 701 O O . ALA A 1 88 ? 4.182 -14.717 -8.802 1.00 97.50 88 ALA A O 1
ATOM 702 N N . GLY A 1 89 ? 4.711 -14.821 -10.991 1.00 98.00 89 GLY A N 1
ATOM 703 C CA . GLY A 1 89 ? 5.913 -15.639 -10.820 1.00 98.00 89 GLY A CA 1
ATOM 704 C C . GLY A 1 89 ? 6.996 -14.908 -10.025 1.00 98.00 89 GLY A C 1
ATOM 705 O O . GLY A 1 89 ? 7.479 -15.425 -9.020 1.00 98.00 89 GLY A O 1
ATOM 706 N N . ALA A 1 90 ? 7.307 -13.665 -10.403 1.00 97.81 90 ALA A N 1
ATOM 707 C CA . ALA A 1 90 ? 8.279 -12.840 -9.687 1.00 97.81 90 ALA A CA 1
ATOM 708 C C . ALA A 1 90 ? 7.856 -12.533 -8.239 1.00 97.81 90 ALA A C 1
ATOM 710 O O . ALA A 1 90 ? 8.701 -12.395 -7.360 1.00 97.81 90 ALA A O 1
ATOM 711 N N . ALA A 1 91 ? 6.552 -12.437 -7.964 1.00 96.19 91 ALA A N 1
ATOM 712 C CA . ALA A 1 91 ? 6.046 -12.158 -6.623 1.00 96.19 91 ALA A CA 1
ATOM 713 C C . ALA A 1 91 ? 6.279 -13.304 -5.623 1.00 96.19 91 ALA A C 1
ATOM 715 O O . ALA A 1 91 ? 6.318 -13.036 -4.421 1.00 96.19 91 ALA A O 1
ATOM 716 N N . VAL A 1 92 ? 6.410 -14.550 -6.096 1.00 96.88 92 VAL A N 1
ATOM 717 C CA . VAL A 1 92 ? 6.632 -15.734 -5.243 1.00 96.88 92 VAL A CA 1
ATOM 718 C C . VAL A 1 92 ? 8.083 -16.226 -5.249 1.00 96.88 92 VAL A C 1
ATOM 720 O O . VAL A 1 92 ? 8.501 -16.860 -4.283 1.00 96.88 92 VAL A O 1
ATOM 723 N N . ASP A 1 93 ? 8.863 -15.905 -6.284 1.00 98.12 93 ASP A N 1
ATOM 724 C CA . ASP A 1 93 ? 10.296 -16.218 -6.385 1.00 98.12 93 ASP A CA 1
ATOM 725 C C . ASP A 1 93 ? 11.155 -15.122 -5.729 1.00 98.12 93 ASP A C 1
ATOM 727 O O . ASP A 1 93 ? 11.829 -14.329 -6.389 1.00 98.12 93 ASP A O 1
ATOM 731 N N . TRP A 1 94 ? 11.111 -15.060 -4.398 1.00 97.50 94 TRP A N 1
ATOM 732 C CA . TRP A 1 94 ? 11.885 -14.089 -3.616 1.00 97.50 94 TRP A CA 1
ATOM 733 C C . TRP A 1 94 ? 13.401 -14.315 -3.714 1.00 97.50 94 TRP A C 1
ATOM 735 O O . TRP A 1 94 ? 14.167 -13.367 -3.537 1.00 97.50 94 TRP A O 1
ATOM 745 N N . GLU A 1 95 ? 13.841 -15.544 -4.011 1.00 98.12 95 GLU A N 1
ATOM 746 C CA . GLU A 1 95 ? 15.258 -15.866 -4.180 1.00 98.12 95 GLU A CA 1
ATOM 747 C C . GLU A 1 95 ? 15.839 -15.131 -5.379 1.00 98.12 95 GLU A C 1
ATOM 749 O O . GLU A 1 95 ? 16.983 -14.696 -5.304 1.00 98.12 95 GLU A O 1
ATOM 754 N N . THR A 1 96 ? 15.065 -14.955 -6.456 1.00 98.31 96 THR A N 1
ATOM 755 C CA . THR A 1 96 ? 15.449 -14.172 -7.642 1.00 98.31 96 THR A CA 1
ATOM 756 C C . THR A 1 96 ? 15.070 -12.700 -7.524 1.00 98.31 96 THR A C 1
ATOM 758 O O . THR A 1 96 ? 15.860 -11.835 -7.902 1.00 98.31 96 THR A O 1
ATOM 761 N N . TYR A 1 97 ? 13.871 -12.412 -7.014 1.00 98.12 97 TYR A N 1
ATOM 762 C CA . TYR A 1 97 ? 13.276 -11.079 -6.933 1.00 98.12 97 TYR A CA 1
ATOM 763 C C . TYR A 1 97 ? 13.150 -10.647 -5.468 1.00 98.12 97 TYR A C 1
ATOM 765 O O . TYR A 1 97 ? 12.073 -10.669 -4.869 1.00 98.12 97 TYR A O 1
ATOM 773 N N . SER A 1 98 ? 14.275 -10.225 -4.901 1.00 97.88 98 SER A N 1
ATOM 774 C CA . SER A 1 98 ? 14.417 -9.860 -3.493 1.00 97.88 98 SER A CA 1
ATOM 775 C C . SER A 1 98 ? 13.658 -8.580 -3.133 1.00 97.88 98 SER A C 1
ATOM 777 O O . SER A 1 98 ? 13.595 -7.620 -3.910 1.00 97.88 98 SER A O 1
ATOM 779 N N . SER A 1 99 ? 13.130 -8.530 -1.909 1.00 97.19 99 SER A N 1
ATOM 780 C CA . SER A 1 99 ? 12.537 -7.321 -1.317 1.00 97.19 99 SER A CA 1
ATOM 781 C C . SER A 1 99 ? 13.533 -6.512 -0.472 1.00 97.19 99 SER A C 1
ATOM 783 O O . SER A 1 99 ? 13.202 -5.410 -0.024 1.00 97.19 99 SER A O 1
ATOM 785 N N . LEU A 1 100 ? 14.753 -7.020 -0.241 1.00 94.88 100 LEU A N 1
ATOM 786 C CA . LEU A 1 100 ? 15.744 -6.409 0.660 1.00 94.88 100 LEU A CA 1
ATOM 787 C C . LEU A 1 100 ? 16.213 -5.027 0.204 1.00 94.88 100 LEU A C 1
ATOM 789 O O . LEU A 1 100 ? 16.505 -4.177 1.043 1.00 94.88 100 LEU A O 1
ATOM 793 N N . GLY A 1 101 ? 16.244 -4.777 -1.106 1.00 91.75 101 GLY A N 1
ATOM 794 C CA . GLY A 1 101 ? 16.590 -3.468 -1.666 1.00 91.75 101 GLY A CA 1
ATOM 795 C C . GLY A 1 101 ? 15.470 -2.426 -1.585 1.00 91.75 101 GLY A C 1
ATOM 796 O O . GLY A 1 101 ? 15.666 -1.285 -2.002 1.00 91.75 101 GLY A O 1
ATOM 797 N N . GLY A 1 102 ? 14.313 -2.792 -1.029 1.00 93.19 102 GLY A N 1
ATOM 798 C CA . GLY A 1 102 ? 13.142 -1.932 -0.949 1.00 93.19 102 GLY A CA 1
ATOM 799 C C . GLY A 1 102 ? 12.045 -2.323 -1.936 1.00 93.19 102 GLY A C 1
ATOM 800 O O . GLY A 1 102 ? 12.275 -3.043 -2.908 1.00 93.19 102 GLY A O 1
ATOM 801 N N . ASN A 1 103 ? 10.833 -1.844 -1.668 1.00 93.12 103 ASN A N 1
ATOM 802 C CA . ASN A 1 103 ? 9.631 -2.189 -2.430 1.00 93.12 103 ASN A CA 1
ATOM 803 C C . ASN A 1 103 ? 8.884 -0.971 -3.001 1.00 93.12 103 ASN A C 1
ATOM 805 O O . ASN A 1 103 ? 7.930 -1.155 -3.759 1.00 93.12 103 ASN A O 1
ATOM 809 N N . LEU A 1 104 ? 9.338 0.249 -2.696 1.00 91.31 104 LEU A N 1
ATOM 810 C CA . LEU A 1 104 ? 8.857 1.479 -3.326 1.00 91.31 104 LEU A CA 1
ATOM 811 C C . LEU A 1 104 ? 9.693 1.807 -4.565 1.00 91.31 104 LEU A C 1
ATOM 813 O O . LEU A 1 104 ? 10.843 1.378 -4.686 1.00 91.31 104 LEU A O 1
ATOM 817 N N . ILE A 1 105 ? 9.121 2.589 -5.482 1.00 90.50 105 ILE A N 1
ATOM 818 C CA . ILE A 1 105 ? 9.860 3.128 -6.631 1.00 90.50 105 ILE A CA 1
ATOM 819 C C . ILE A 1 105 ? 11.014 3.992 -6.112 1.00 90.50 105 ILE A C 1
ATOM 821 O O . ILE A 1 105 ? 12.175 3.586 -6.218 1.00 90.50 105 ILE A O 1
ATOM 825 N N . ASP A 1 106 ? 10.678 5.085 -5.427 1.00 90.69 106 ASP A N 1
ATOM 826 C CA . ASP A 1 106 ? 11.628 5.958 -4.740 1.00 90.69 106 ASP A CA 1
ATOM 827 C C . ASP A 1 106 ? 11.604 5.636 -3.248 1.00 90.69 106 ASP A C 1
ATOM 829 O O . ASP A 1 106 ? 10.624 5.871 -2.537 1.00 90.69 106 ASP A O 1
ATOM 833 N N . GLU A 1 107 ? 12.678 5.009 -2.787 1.00 90.50 107 GLU A N 1
ATOM 834 C CA . GLU A 1 107 ? 12.703 4.362 -1.483 1.00 90.50 107 GLU A CA 1
ATOM 835 C C . GLU A 1 107 ? 12.975 5.345 -0.341 1.00 90.50 107 GLU A C 1
ATOM 837 O O . GLU A 1 107 ? 13.643 6.368 -0.505 1.00 90.50 107 GLU A O 1
ATOM 842 N N . ILE A 1 108 ? 12.451 5.022 0.840 1.00 89.44 108 ILE A N 1
ATOM 843 C CA . ILE A 1 108 ? 12.632 5.827 2.047 1.00 89.44 108 ILE A CA 1
ATOM 844 C C . ILE A 1 108 ? 13.992 5.486 2.678 1.00 89.44 108 ILE A C 1
ATOM 846 O O . ILE A 1 108 ? 14.249 4.308 2.963 1.00 89.44 108 ILE A O 1
ATOM 850 N N . PRO A 1 109 ? 14.859 6.482 2.950 1.00 85.06 109 PRO A N 1
ATOM 851 C CA . PRO A 1 109 ? 16.156 6.241 3.574 1.00 85.06 109 PRO A CA 1
ATOM 852 C C . PRO A 1 109 ? 16.044 5.430 4.875 1.00 85.06 109 PRO A C 1
ATOM 854 O O . PRO A 1 109 ? 15.270 5.763 5.768 1.00 85.06 109 PRO A O 1
ATOM 857 N N . GLY A 1 110 ? 16.819 4.347 4.978 1.00 83.12 110 GLY A N 1
ATOM 858 C CA . GLY A 1 110 ? 16.876 3.497 6.174 1.00 83.12 110 GLY A CA 1
ATOM 859 C C . GLY A 1 110 ? 15.701 2.526 6.374 1.00 83.12 110 GLY A C 1
ATOM 860 O O . GLY A 1 110 ? 15.684 1.824 7.389 1.00 83.12 110 GLY A O 1
ATOM 861 N N . ARG A 1 111 ? 14.740 2.455 5.437 1.00 87.00 111 ARG A N 1
ATOM 862 C CA . ARG A 1 111 ? 13.580 1.546 5.525 1.00 87.00 111 ARG A CA 1
ATOM 863 C C . ARG A 1 111 ? 13.847 0.153 4.947 1.00 87.00 111 ARG A C 1
ATOM 865 O O . ARG A 1 111 ? 13.405 -0.838 5.534 1.00 87.00 111 ARG A O 1
ATOM 872 N N . SER A 1 112 ? 14.556 0.071 3.820 1.00 91.12 112 SER A N 1
ATOM 873 C CA . SER A 1 112 ? 14.905 -1.193 3.152 1.00 91.12 112 SER A CA 1
ATOM 874 C C . SER A 1 112 ? 15.629 -2.154 4.094 1.00 91.12 112 SER A C 1
ATOM 876 O O . SER A 1 112 ? 16.448 -1.732 4.909 1.00 91.12 112 SER A O 1
ATOM 878 N N . GLY A 1 113 ? 15.294 -3.445 4.038 1.00 89.88 113 GLY A N 1
ATOM 879 C CA . GLY A 1 113 ? 15.827 -4.452 4.962 1.00 89.88 113 GLY A CA 1
ATOM 880 C C . GLY A 1 113 ? 15.318 -4.348 6.409 1.00 89.88 113 GLY A C 1
ATOM 881 O O . GLY A 1 113 ? 15.686 -5.178 7.243 1.00 89.88 113 GLY A O 1
ATOM 882 N N . GLY A 1 114 ? 14.502 -3.341 6.742 1.00 87.50 114 GLY A N 1
ATOM 883 C CA . GLY A 1 114 ? 14.050 -3.074 8.111 1.00 87.50 114 GLY A CA 1
ATOM 884 C C . GLY A 1 114 ? 12.626 -3.532 8.422 1.00 87.50 114 GLY A C 1
ATOM 885 O O . GLY A 1 114 ? 12.340 -3.877 9.565 1.00 87.50 114 GLY A O 1
ATOM 886 N N . THR A 1 115 ? 11.736 -3.529 7.431 1.00 89.06 115 THR A N 1
ATOM 887 C CA . THR A 1 115 ? 10.303 -3.827 7.612 1.00 89.06 115 THR A CA 1
ATOM 888 C C . THR A 1 115 ? 9.932 -5.208 7.086 1.00 89.06 115 THR A C 1
ATOM 890 O O . THR A 1 115 ? 10.636 -5.750 6.233 1.00 89.06 115 THR A O 1
ATOM 893 N N . LEU A 1 116 ? 8.780 -5.741 7.510 1.00 90.38 116 LEU A N 1
ATOM 894 C CA . LEU A 1 116 ? 8.259 -7.004 6.981 1.00 90.38 116 LEU A CA 1
ATOM 895 C C . LEU A 1 116 ? 8.170 -6.978 5.444 1.00 90.38 116 LEU A C 1
ATOM 897 O O . LEU A 1 116 ? 8.643 -7.899 4.790 1.00 90.38 116 LEU A O 1
ATOM 901 N N . GLY A 1 117 ? 7.665 -5.888 4.857 1.00 90.62 117 GLY A N 1
ATOM 902 C CA . GLY A 1 117 ? 7.544 -5.736 3.402 1.00 90.62 117 GLY A CA 1
ATOM 903 C C . GLY A 1 117 ? 8.861 -5.520 2.641 1.00 90.62 117 GLY A C 1
ATOM 904 O O . GLY A 1 117 ? 8.834 -5.445 1.415 1.00 90.62 117 GLY A O 1
ATOM 905 N N . THR A 1 118 ? 9.992 -5.386 3.335 1.00 94.00 118 THR A N 1
ATOM 906 C CA . THR A 1 118 ? 11.322 -5.148 2.745 1.00 94.00 118 THR A CA 1
ATOM 907 C C . THR A 1 118 ? 12.353 -6.155 3.254 1.00 94.00 118 THR A C 1
ATOM 909 O O . THR A 1 118 ? 13.530 -5.827 3.380 1.00 94.00 118 THR A O 1
ATOM 912 N N . THR A 1 119 ? 11.911 -7.347 3.645 1.00 95.31 119 THR A N 1
ATOM 913 C CA . THR A 1 119 ? 12.767 -8.452 4.092 1.00 95.31 119 THR A CA 1
ATOM 914 C C . THR A 1 119 ? 12.403 -9.703 3.309 1.00 95.31 119 THR A C 1
ATOM 916 O O . THR A 1 119 ? 11.258 -9.840 2.888 1.00 95.31 119 THR A O 1
ATOM 919 N N . ASP A 1 120 ? 13.365 -10.607 3.147 1.00 97.19 120 ASP A N 1
ATOM 920 C CA . ASP A 1 120 ? 13.146 -11.929 2.557 1.00 97.19 120 ASP A CA 1
ATOM 921 C C . ASP A 1 120 ? 13.241 -13.022 3.643 1.00 97.19 120 ASP A C 1
ATOM 923 O O . ASP A 1 120 ? 13.735 -12.760 4.756 1.00 97.19 120 ASP A O 1
ATOM 927 N N . PRO A 1 121 ? 12.747 -14.245 3.380 1.00 97.00 121 PRO A N 1
ATOM 928 C CA . PRO A 1 121 ? 13.007 -15.400 4.232 1.00 97.00 121 PRO A CA 1
ATOM 929 C C . PRO A 1 121 ? 14.511 -15.619 4.503 1.00 97.00 121 PRO A C 1
ATOM 931 O O . PRO A 1 121 ? 15.347 -15.294 3.661 1.00 97.00 121 PRO A O 1
ATOM 934 N N . PRO A 1 122 ? 14.885 -16.149 5.688 1.00 95.88 122 PRO A N 1
ATOM 935 C CA . PRO A 1 122 ? 14.012 -16.590 6.785 1.00 95.88 122 PRO A CA 1
ATOM 936 C C . PRO A 1 122 ? 13.543 -15.450 7.709 1.00 95.88 122 PRO A C 1
ATOM 938 O O . PRO A 1 122 ? 12.642 -15.643 8.527 1.00 95.88 122 PRO A O 1
ATOM 941 N N . ARG A 1 123 ? 14.128 -14.248 7.600 1.00 94.75 123 ARG A N 1
ATOM 942 C CA . ARG A 1 123 ? 13.801 -13.121 8.491 1.00 94.75 123 ARG A CA 1
ATOM 943 C C . ARG A 1 123 ? 12.365 -12.640 8.302 1.00 94.75 123 ARG A C 1
ATOM 945 O O . ARG A 1 123 ? 11.687 -12.384 9.295 1.00 94.75 123 ARG A O 1
ATOM 952 N N . HIS A 1 124 ? 11.894 -12.560 7.057 1.00 95.44 124 HIS A N 1
ATOM 953 C CA . HIS A 1 124 ? 10.490 -12.270 6.755 1.00 95.44 124 HIS A CA 1
ATOM 954 C C . HIS A 1 124 ? 9.551 -13.243 7.478 1.00 95.44 124 HIS A C 1
ATOM 956 O O . HIS A 1 124 ? 8.588 -12.813 8.105 1.00 95.44 124 HIS A O 1
ATOM 962 N N . ASP A 1 125 ? 9.850 -14.543 7.446 1.00 95.31 125 ASP A N 1
ATOM 963 C CA . ASP A 1 125 ? 8.973 -15.569 8.017 1.00 95.31 125 ASP A CA 1
ATOM 964 C C . ASP A 1 125 ? 8.917 -15.486 9.541 1.00 95.31 125 ASP A C 1
ATOM 966 O O . ASP A 1 125 ? 7.841 -15.630 10.125 1.00 95.31 125 ASP A O 1
ATOM 970 N N . ARG A 1 126 ? 10.053 -15.187 10.183 1.00 94.00 126 ARG A N 1
ATOM 971 C CA . ARG A 1 126 ? 10.122 -14.870 11.616 1.00 94.00 126 ARG A CA 1
ATOM 972 C C . ARG A 1 126 ? 9.234 -13.669 11.956 1.00 94.00 126 ARG A C 1
ATOM 974 O O . ARG A 1 126 ? 8.325 -13.791 12.775 1.00 94.00 126 ARG A O 1
ATOM 981 N N . LEU A 1 127 ? 9.454 -12.532 11.289 1.00 93.12 127 LEU A N 1
ATOM 982 C CA . LEU A 1 127 ? 8.692 -11.299 11.522 1.00 93.12 127 LEU A CA 1
ATOM 983 C C . LEU A 1 127 ? 7.191 -11.507 11.280 1.00 93.12 127 LEU A C 1
ATOM 985 O O . LEU A 1 127 ? 6.367 -11.082 12.087 1.00 93.12 127 LEU A O 1
ATOM 989 N N . ARG A 1 128 ? 6.827 -12.197 10.193 1.00 93.44 128 ARG A N 1
ATOM 990 C CA . ARG A 1 128 ? 5.435 -12.479 9.829 1.00 93.44 128 ARG A CA 1
ATOM 991 C C . ARG A 1 128 ? 4.747 -13.343 10.871 1.00 93.44 128 ARG A C 1
ATOM 993 O O . ARG A 1 128 ? 3.591 -13.092 11.198 1.00 93.44 128 ARG A O 1
ATOM 1000 N N . ARG A 1 129 ? 5.439 -14.365 11.379 1.00 92.25 129 ARG A N 1
ATOM 1001 C CA . ARG A 1 129 ? 4.909 -15.279 12.395 1.00 92.25 129 ARG A CA 1
ATOM 1002 C C . ARG A 1 129 ? 4.583 -14.539 13.690 1.00 92.25 129 ARG A C 1
ATOM 1004 O O . ARG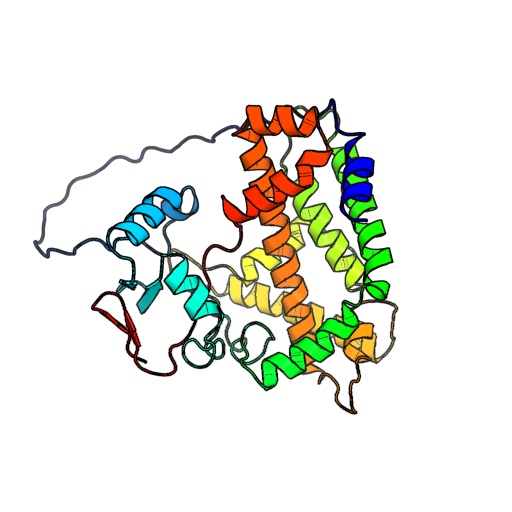 A 1 129 ? 3.469 -14.686 14.186 1.00 92.25 129 ARG A O 1
ATOM 1011 N N . LEU A 1 130 ? 5.510 -13.710 14.172 1.00 90.69 130 LEU A N 1
ATOM 1012 C CA . LEU A 1 130 ? 5.321 -12.888 15.371 1.00 90.69 130 LEU A CA 1
ATOM 1013 C C . LEU A 1 130 ? 4.200 -11.859 15.170 1.00 90.69 130 LEU A C 1
ATOM 1015 O O . LEU A 1 130 ? 3.278 -11.781 15.978 1.00 90.69 130 LEU A O 1
ATOM 1019 N N . ALA A 1 131 ? 4.203 -11.143 14.040 1.00 88.69 131 ALA A N 1
ATOM 1020 C CA . ALA A 1 131 ? 3.160 -10.169 13.731 1.00 88.69 131 ALA A CA 1
ATOM 1021 C C . ALA A 1 131 ? 1.765 -10.814 13.640 1.00 88.69 131 ALA A C 1
ATOM 1023 O O . ALA A 1 131 ? 0.807 -10.283 14.195 1.00 88.69 131 ALA A O 1
ATOM 1024 N N . ASN A 1 132 ? 1.632 -11.985 13.006 1.00 88.69 132 ASN A N 1
ATOM 1025 C CA . ASN A 1 132 ? 0.352 -12.689 12.870 1.00 88.69 132 ASN A CA 1
ATOM 1026 C C . ASN A 1 132 ? -0.301 -13.038 14.216 1.00 88.69 132 ASN A C 1
ATOM 1028 O O . ASN A 1 132 ? -1.528 -13.127 14.274 1.00 88.69 132 ASN A O 1
ATOM 1032 N N . HIS A 1 133 ? 0.479 -13.220 15.288 1.00 82.25 133 HIS A N 1
ATOM 1033 C CA . HIS A 1 133 ? -0.073 -13.445 16.625 1.00 82.25 133 HIS A CA 1
ATOM 1034 C C . HIS A 1 133 ? -0.925 -12.253 17.082 1.00 82.25 133 HIS A C 1
ATOM 1036 O O . HIS A 1 133 ? -2.040 -12.428 17.581 1.00 82.25 133 HIS A O 1
ATOM 1042 N N . ALA A 1 134 ? -0.448 -11.034 16.819 1.00 79.62 134 ALA A N 1
ATOM 1043 C CA . ALA A 1 134 ? -1.156 -9.806 17.149 1.00 79.62 134 ALA A CA 1
ATOM 1044 C C . ALA A 1 134 ? -2.451 -9.638 16.321 1.00 79.62 134 ALA A C 1
ATOM 1046 O O . ALA A 1 134 ? -3.451 -9.156 16.849 1.00 79.62 134 ALA A O 1
ATOM 1047 N N . PHE A 1 135 ? -2.493 -10.148 15.082 1.00 82.44 135 PHE A N 1
ATOM 1048 C CA . PHE A 1 135 ? -3.680 -10.144 14.201 1.00 82.44 135 PHE A CA 1
ATOM 1049 C C . PHE A 1 135 ? -4.554 -11.401 14.299 1.00 82.44 135 PHE A C 1
ATOM 1051 O O . PHE A 1 135 ? -5.414 -11.636 13.444 1.00 82.44 135 PHE A O 1
ATOM 1058 N N . ALA A 1 136 ? -4.366 -12.239 15.321 1.00 81.44 136 ALA A N 1
ATOM 1059 C CA . ALA A 1 136 ? -5.236 -13.388 15.530 1.00 81.44 136 ALA A CA 1
ATOM 1060 C C . ALA A 1 136 ? -6.706 -12.942 15.621 1.00 81.44 136 ALA A C 1
ATOM 1062 O O . ALA A 1 136 ? -7.018 -11.914 16.215 1.00 81.44 136 ALA A O 1
ATOM 1063 N N . ARG A 1 137 ? -7.635 -13.743 15.077 1.00 78.44 137 ARG A N 1
ATOM 1064 C CA . ARG A 1 137 ? -9.068 -13.392 14.967 1.00 78.44 137 ARG A CA 1
ATOM 1065 C C . ARG A 1 137 ? -9.671 -12.844 16.267 1.00 78.44 137 ARG A C 1
ATOM 1067 O O . ARG A 1 137 ? -10.471 -11.918 16.209 1.00 78.44 137 ARG A O 1
ATOM 1074 N N . LYS A 1 138 ? -9.281 -13.407 17.416 1.00 80.81 138 LYS A N 1
ATOM 1075 C CA . LYS A 1 138 ? -9.734 -12.964 18.743 1.00 80.81 138 LYS A CA 1
ATOM 1076 C C . LYS A 1 138 ? -9.408 -11.486 19.020 1.00 80.81 138 LYS A C 1
ATOM 1078 O O . LYS A 1 138 ? -10.233 -10.797 19.597 1.00 80.81 138 LYS A O 1
ATOM 1083 N N . ASN A 1 139 ? -8.264 -10.997 18.539 1.00 77.44 139 ASN A N 1
ATOM 1084 C CA . ASN A 1 139 ? -7.800 -9.624 18.732 1.00 77.44 139 ASN A CA 1
ATOM 1085 C C . ASN A 1 139 ? -8.479 -8.637 17.771 1.00 77.44 139 ASN A C 1
ATOM 1087 O O . ASN A 1 139 ? -8.394 -7.436 17.988 1.00 77.44 139 ASN A O 1
ATOM 1091 N N . LEU A 1 140 ? -9.126 -9.135 16.708 1.00 83.25 140 LEU A N 1
ATOM 1092 C CA . LEU A 1 140 ? -9.743 -8.311 15.665 1.00 83.25 140 LEU A CA 1
ATOM 1093 C C . LEU A 1 140 ? -11.256 -8.137 15.824 1.00 83.25 140 LEU A C 1
ATOM 1095 O O . LEU A 1 140 ? -11.829 -7.313 15.120 1.00 83.25 140 LEU A O 1
ATOM 1099 N N . ALA A 1 141 ? -11.916 -8.903 16.699 1.00 85.88 141 ALA A N 1
ATOM 1100 C CA . ALA A 1 141 ? -13.374 -8.855 16.839 1.00 85.88 141 ALA A CA 1
ATOM 1101 C C . ALA A 1 141 ? -13.866 -7.451 17.236 1.00 85.88 141 ALA A C 1
ATOM 1103 O O . ALA A 1 141 ? -14.697 -6.880 16.538 1.00 85.88 141 ALA A O 1
ATOM 1104 N N . GLU A 1 142 ? -13.269 -6.864 18.275 1.00 87.25 142 GLU A N 1
ATOM 1105 C CA . GLU A 1 142 ? -13.579 -5.499 18.718 1.00 87.25 142 GLU A CA 1
ATOM 1106 C C . GLU A 1 142 ? -13.254 -4.451 17.644 1.00 87.25 142 GLU A C 1
ATOM 1108 O 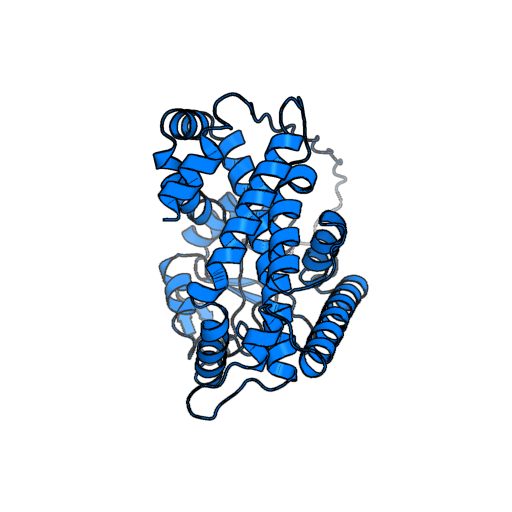O . GLU A 1 142 ? -14.025 -3.521 17.419 1.00 87.25 142 GLU A O 1
ATOM 1113 N N . ILE A 1 143 ? -12.153 -4.639 16.909 1.00 90.25 143 ILE A N 1
ATOM 1114 C CA . ILE A 1 143 ? -11.750 -3.732 15.826 1.00 90.25 143 ILE A CA 1
ATOM 1115 C C . ILE A 1 143 ? -12.786 -3.742 14.695 1.00 90.25 143 ILE A C 1
ATOM 1117 O O . ILE A 1 143 ? -13.079 -2.692 14.126 1.00 90.25 143 ILE A O 1
ATOM 1121 N N . ILE A 1 144 ? -13.361 -4.906 14.373 1.00 91.00 144 ILE A N 1
ATOM 1122 C CA . ILE A 1 144 ? -14.432 -5.023 13.373 1.00 91.00 144 ILE A CA 1
ATOM 1123 C C . ILE A 1 144 ? -15.678 -4.270 13.845 1.00 91.00 144 ILE A C 1
ATOM 1125 O O . ILE A 1 144 ? -16.214 -3.460 13.088 1.00 91.00 144 ILE A O 1
ATOM 1129 N N . ASP A 1 145 ? -16.102 -4.486 15.091 1.00 93.12 145 ASP A N 1
ATOM 1130 C CA . ASP A 1 145 ? -17.269 -3.804 15.659 1.00 93.12 145 ASP A CA 1
ATOM 1131 C C . ASP A 1 145 ? -17.064 -2.278 15.683 1.00 93.12 145 ASP A C 1
ATOM 1133 O O . ASP A 1 145 ? -17.959 -1.509 15.311 1.00 93.12 145 ASP A O 1
ATOM 1137 N N . HIS A 1 146 ? -15.856 -1.824 16.032 1.00 93.44 146 HIS A N 1
ATOM 1138 C CA . HIS A 1 146 ? -15.478 -0.416 15.984 1.00 93.44 146 HIS A CA 1
ATOM 1139 C C . HIS A 1 146 ? -15.524 0.148 14.558 1.00 93.44 146 HIS A C 1
ATOM 1141 O O . HIS A 1 146 ? -16.147 1.188 14.327 1.00 93.44 146 HIS A O 1
ATOM 1147 N N . ALA A 1 147 ? -14.905 -0.536 13.592 1.00 94.50 147 ALA A N 1
ATOM 1148 C CA . ALA A 1 147 ? -14.876 -0.112 12.194 1.00 94.50 147 ALA A CA 1
ATOM 1149 C C . ALA A 1 147 ? -16.292 0.001 11.607 1.00 94.50 147 ALA A C 1
ATOM 1151 O O . ALA A 1 147 ? -16.602 0.956 10.891 1.00 94.50 147 ALA A O 1
ATOM 1152 N N . GLU A 1 148 ? -17.186 -0.928 11.952 1.00 95.88 148 GLU A N 1
ATOM 1153 C CA . GLU A 1 148 ? -18.596 -0.855 11.570 1.00 95.88 148 GLU A CA 1
ATOM 1154 C C . GLU A 1 148 ? -19.314 0.333 12.198 1.00 95.88 148 GLU A C 1
ATOM 1156 O O . GLU A 1 148 ? -20.087 1.013 11.518 1.00 95.88 148 GLU A O 1
ATOM 1161 N N . ALA A 1 149 ? -19.060 0.608 13.477 1.00 96.44 149 ALA A N 1
ATOM 1162 C CA . ALA A 1 149 ? -19.636 1.759 14.154 1.00 96.44 149 ALA A CA 1
ATOM 1163 C C . ALA A 1 149 ? -19.170 3.076 13.508 1.00 96.44 149 ALA A C 1
ATOM 1165 O O . ALA A 1 149 ? -19.999 3.955 13.256 1.00 96.44 149 ALA A O 1
ATOM 1166 N N . VAL A 1 150 ? -17.879 3.199 13.176 1.00 95.94 150 VAL A N 1
ATOM 1167 C CA . VAL A 1 150 ? -17.334 4.354 12.441 1.00 95.94 150 VAL A CA 1
ATOM 1168 C C . VAL A 1 150 ? -17.988 4.472 11.065 1.00 95.94 150 VAL A C 1
ATOM 1170 O O . VAL A 1 150 ? -18.479 5.545 10.714 1.00 95.94 150 VAL A O 1
ATOM 1173 N N . ALA A 1 151 ? -18.066 3.379 10.301 1.00 96.56 151 ALA A N 1
ATOM 1174 C CA . ALA A 1 151 ? -18.666 3.382 8.969 1.00 96.56 151 ALA A CA 1
ATOM 1175 C C . ALA A 1 151 ? -20.148 3.780 8.995 1.00 96.56 151 ALA A C 1
ATOM 1177 O O . ALA A 1 151 ? -20.584 4.577 8.164 1.00 96.56 151 ALA A O 1
ATOM 1178 N N . ARG A 1 152 ? -20.925 3.287 9.968 1.00 97.00 152 ARG A N 1
ATOM 1179 C CA . ARG A 1 152 ? -22.334 3.676 10.140 1.00 97.00 152 ARG A CA 1
ATOM 1180 C C . ARG A 1 152 ? -22.479 5.157 10.470 1.00 97.00 152 ARG A C 1
ATOM 1182 O O . ARG A 1 152 ? -23.324 5.811 9.865 1.00 97.00 152 ARG A O 1
ATOM 1189 N N . ARG A 1 153 ? -21.662 5.691 11.386 1.00 96.00 153 ARG A N 1
ATOM 1190 C CA . ARG A 1 153 ? -21.678 7.125 11.726 1.00 96.00 153 ARG A CA 1
ATOM 1191 C C . ARG A 1 153 ? -21.315 7.985 10.520 1.00 96.00 153 ARG A C 1
ATOM 1193 O O . ARG A 1 153 ? -22.098 8.849 10.139 1.00 96.00 153 ARG A O 1
ATOM 1200 N N . ALA A 1 154 ? -20.193 7.685 9.865 1.00 95.12 154 ALA A N 1
ATOM 1201 C CA . ALA A 1 154 ? -19.729 8.426 8.696 1.00 95.12 154 ALA A CA 1
ATOM 1202 C C . ALA A 1 154 ? -20.772 8.422 7.567 1.00 95.12 154 ALA A C 1
ATOM 1204 O O . ALA A 1 154 ? -21.020 9.451 6.944 1.00 95.12 154 ALA A O 1
ATOM 1205 N N . ALA A 1 155 ? -21.434 7.288 7.332 1.00 94.56 155 ALA A N 1
ATOM 1206 C CA . ALA A 1 155 ? -22.518 7.212 6.363 1.00 94.56 155 ALA A CA 1
ATOM 1207 C C . ALA A 1 155 ? -23.781 7.966 6.777 1.00 94.56 155 ALA A C 1
ATOM 1209 O O . ALA A 1 155 ? -24.404 8.599 5.928 1.00 94.56 155 ALA A O 1
ATOM 1210 N N . GLY A 1 156 ? -24.155 7.911 8.057 1.00 96.06 156 GLY A N 1
ATOM 1211 C CA . GLY A 1 156 ? -25.278 8.676 8.595 1.00 96.06 156 GLY A CA 1
ATOM 1212 C C . GLY A 1 156 ? -25.080 10.181 8.412 1.00 96.06 156 GLY A C 1
ATOM 1213 O O . GLY A 1 156 ? -25.997 10.867 7.981 1.00 96.06 156 GLY A O 1
ATOM 1214 N N . GLU A 1 157 ? -23.865 10.682 8.634 1.00 93.75 157 GLU A N 1
ATOM 1215 C CA . GLU A 1 157 ? -23.511 12.092 8.406 1.00 93.75 157 GLU A CA 1
ATOM 1216 C C . GLU A 1 157 ? -23.493 12.484 6.920 1.00 93.75 157 GLU A C 1
ATOM 1218 O O . GLU A 1 157 ? -23.716 13.644 6.573 1.00 93.75 157 GLU A O 1
ATOM 1223 N N . CYS A 1 158 ? -23.245 11.520 6.031 1.00 93.50 158 CYS A N 1
ATOM 1224 C CA . CYS A 1 158 ? -23.349 11.714 4.586 1.00 93.50 158 CYS A CA 1
ATOM 1225 C C . CYS A 1 158 ? -24.807 11.696 4.088 1.00 93.50 158 CYS A C 1
ATOM 1227 O O . CYS A 1 158 ? -25.080 12.162 2.979 1.00 93.50 158 CYS A O 1
ATOM 1229 N N . ALA A 1 159 ? -25.744 11.134 4.859 1.00 91.00 159 ALA A N 1
ATOM 1230 C CA . ALA A 1 159 ? -27.124 10.961 4.428 1.00 91.00 159 ALA A CA 1
ATOM 1231 C C . ALA A 1 159 ? -27.829 12.314 4.232 1.00 91.00 159 ALA A C 1
ATOM 1233 O O . ALA A 1 159 ? -27.697 13.234 5.033 1.00 91.00 159 ALA A O 1
ATOM 1234 N N . GLY A 1 160 ? -28.588 12.438 3.140 1.00 87.69 160 GLY A N 1
ATOM 1235 C CA . GLY A 1 160 ? -29.308 13.669 2.795 1.00 87.69 160 GLY A CA 1
ATOM 1236 C C . GLY A 1 160 ? -28.450 14.758 2.140 1.00 87.69 160 GLY A C 1
ATOM 1237 O O . GLY A 1 160 ? -29.000 15.753 1.671 1.00 87.69 160 GLY A O 1
ATOM 1238 N N . GLN A 1 161 ? -27.129 14.576 2.038 1.00 91.12 161 GLN A N 1
ATOM 1239 C CA . GLN A 1 161 ? -26.280 15.496 1.283 1.00 91.12 161 GLN A CA 1
ATOM 1240 C C . GLN A 1 161 ? -26.434 15.277 -0.228 1.00 91.12 161 GLN A C 1
ATOM 1242 O O . GLN A 1 161 ? -26.399 14.152 -0.721 1.00 91.12 161 GLN A O 1
ATOM 1247 N N . VAL A 1 162 ? -26.563 16.373 -0.982 1.00 90.38 162 VAL A N 1
ATOM 1248 C CA . VAL A 1 162 ? -26.657 16.343 -2.456 1.00 90.38 162 VAL A CA 1
ATOM 1249 C C . VAL A 1 162 ? -25.284 16.120 -3.107 1.00 90.38 162 VAL A C 1
ATOM 1251 O O . VAL A 1 162 ? -25.186 15.578 -4.206 1.00 90.38 162 VAL A O 1
ATOM 1254 N N . SER A 1 163 ? -24.215 16.528 -2.423 1.00 92.31 163 SER A N 1
ATOM 1255 C CA . SER A 1 163 ? -22.827 16.380 -2.855 1.00 92.31 163 SER A CA 1
ATOM 1256 C C . SER A 1 163 ? -21.917 16.260 -1.643 1.00 92.31 163 SER A C 1
ATOM 1258 O O . SER A 1 163 ? -22.125 16.974 -0.663 1.00 92.31 163 SER A O 1
ATOM 1260 N N . LEU A 1 164 ? -20.883 15.427 -1.735 1.00 93.44 164 LEU A N 1
ATOM 1261 C CA . LEU A 1 164 ? -19.893 15.260 -0.677 1.00 93.44 164 LEU A CA 1
ATOM 1262 C C . LEU A 1 164 ? -18.524 14.892 -1.250 1.00 93.44 164 LEU A C 1
ATOM 1264 O O . LEU A 1 164 ? -18.425 14.305 -2.330 1.00 93.44 164 LEU A O 1
ATOM 1268 N N . ASP A 1 165 ? -17.473 15.212 -0.501 1.00 93.75 165 ASP A N 1
ATOM 1269 C CA . ASP A 1 165 ? -16.133 14.669 -0.715 1.00 93.75 165 ASP A CA 1
ATOM 1270 C C . ASP A 1 165 ? -16.059 13.294 -0.043 1.00 93.75 165 ASP A C 1
ATOM 1272 O O . ASP A 1 165 ? -15.997 13.189 1.180 1.00 93.75 165 ASP A O 1
ATOM 1276 N N . PHE A 1 166 ? -16.083 12.223 -0.838 1.00 94.12 166 PHE A N 1
ATOM 1277 C CA . PHE A 1 166 ? -16.120 10.859 -0.303 1.00 94.12 166 PHE A CA 1
ATOM 1278 C C . PHE A 1 166 ? -14.849 10.501 0.476 1.00 94.12 166 PHE A C 1
ATOM 1280 O O . PHE A 1 166 ? -14.906 9.731 1.438 1.00 94.12 166 PHE A O 1
ATOM 1287 N N . VAL A 1 167 ? -13.708 11.083 0.093 1.00 92.31 167 VAL A N 1
ATOM 1288 C CA . VAL A 1 167 ? -12.435 10.842 0.769 1.00 92.31 167 VAL A CA 1
ATOM 1289 C C . VAL A 1 167 ? -12.480 11.440 2.164 1.00 92.31 167 VAL A C 1
ATOM 1291 O O . VAL A 1 167 ? -12.217 10.739 3.143 1.00 92.31 167 VAL A O 1
ATOM 1294 N N . ARG A 1 168 ? -12.847 12.720 2.270 1.00 92.81 168 ARG A N 1
ATOM 1295 C CA . ARG A 1 168 ? -12.904 13.432 3.552 1.00 92.81 168 ARG A CA 1
ATOM 1296 C C . ARG A 1 168 ? -14.054 12.952 4.438 1.00 92.81 168 ARG A C 1
ATOM 1298 O O . ARG A 1 168 ? -13.859 12.777 5.639 1.00 92.81 168 ARG A O 1
ATOM 1305 N N . SER A 1 169 ? -15.236 12.746 3.865 1.00 93.81 169 SER A N 1
ATOM 1306 C CA . SER A 1 169 ? -16.458 12.459 4.624 1.00 93.81 169 SER A CA 1
ATOM 1307 C C . SER A 1 169 ? -16.618 10.988 5.003 1.00 93.81 169 SER A C 1
ATOM 1309 O O . SER A 1 169 ? -17.341 10.698 5.954 1.00 93.81 169 SER A O 1
ATOM 1311 N N . PHE A 1 170 ? -15.959 10.057 4.298 1.00 94.88 170 PHE A N 1
ATOM 1312 C CA . PHE A 1 170 ? -16.149 8.623 4.525 1.00 94.88 170 PHE A CA 1
ATOM 1313 C C . PHE A 1 170 ? -14.842 7.826 4.602 1.00 94.88 170 PHE A C 1
ATOM 1315 O O . PHE A 1 170 ? -14.505 7.326 5.675 1.00 94.88 170 PHE A O 1
ATOM 1322 N N . SER A 1 171 ? -14.084 7.691 3.506 1.00 94.75 171 SER A N 1
ATOM 1323 C CA . SER A 1 171 ? -12.995 6.698 3.453 1.00 94.75 171 SER A CA 1
ATOM 1324 C C . SER A 1 171 ? -11.835 7.006 4.406 1.00 94.75 171 SER A C 1
ATOM 1326 O O . SER A 1 171 ? -11.316 6.089 5.046 1.00 94.75 171 SER A O 1
ATOM 1328 N N . SER A 1 172 ? -11.460 8.281 4.565 1.00 93.31 172 SER A N 1
ATOM 1329 C CA . SER A 1 172 ? -10.408 8.685 5.512 1.00 93.31 172 SER A CA 1
ATOM 1330 C C . SER A 1 172 ? -10.832 8.442 6.955 1.00 93.31 172 SER A C 1
ATOM 1332 O O . SER A 1 172 ? -10.034 7.932 7.730 1.00 93.31 172 SER A O 1
ATOM 1334 N N . ARG A 1 173 ? -12.090 8.747 7.299 1.00 94.56 173 ARG A N 1
ATOM 1335 C CA . ARG A 1 173 ? -12.635 8.555 8.653 1.00 94.56 173 ARG A CA 1
ATOM 1336 C C . ARG A 1 173 ? -12.658 7.085 9.036 1.00 94.56 173 ARG A C 1
ATOM 1338 O O . ARG A 1 173 ? -12.053 6.704 10.026 1.00 94.56 173 ARG A O 1
ATOM 1345 N N . VAL A 1 174 ? -13.266 6.246 8.193 1.00 94.75 174 VAL A N 1
ATOM 1346 C CA . VAL A 1 174 ? -13.330 4.795 8.430 1.00 94.75 174 VAL A CA 1
ATOM 1347 C C . VAL A 1 174 ? -11.936 4.212 8.615 1.00 94.75 174 VAL A C 1
ATOM 1349 O O . VAL A 1 174 ? -11.718 3.429 9.533 1.00 94.75 174 VAL A O 1
ATOM 1352 N N . THR A 1 175 ? -10.982 4.609 7.778 1.00 93.81 175 THR A N 1
ATOM 1353 C CA . THR A 1 175 ? -9.649 4.011 7.813 1.00 93.81 175 THR A CA 1
ATOM 1354 C C . THR A 1 175 ? -8.813 4.513 8.993 1.00 93.81 175 THR A C 1
ATOM 1356 O O . THR A 1 175 ? -8.222 3.705 9.708 1.00 93.81 175 THR A O 1
ATOM 1359 N N . VAL A 1 176 ? -8.751 5.831 9.211 1.00 93.81 176 VAL A N 1
ATOM 1360 C CA . VAL A 1 176 ? -7.898 6.414 10.255 1.00 93.81 176 VAL A CA 1
ATOM 1361 C C . VAL A 1 176 ? -8.468 6.166 11.648 1.00 93.81 176 VAL A C 1
ATOM 1363 O O . VAL A 1 176 ? -7.713 5.766 12.526 1.00 93.81 176 VAL A O 1
ATOM 1366 N N . ASP A 1 177 ? -9.775 6.306 11.867 1.00 94.00 177 ASP A N 1
ATOM 1367 C CA . ASP A 1 177 ? -10.348 6.051 13.197 1.00 94.00 177 ASP A CA 1
ATOM 1368 C C . ASP A 1 177 ? -10.117 4.590 13.603 1.00 94.00 177 ASP A C 1
ATOM 1370 O O . ASP A 1 177 ? -9.699 4.311 14.727 1.00 94.00 177 ASP A O 1
ATOM 1374 N N . THR A 1 178 ? -10.286 3.660 12.653 1.00 93.12 178 THR A N 1
ATOM 1375 C CA . THR A 1 178 ? -10.032 2.231 12.876 1.00 93.12 178 THR A CA 1
ATOM 1376 C C . THR A 1 178 ? -8.563 1.960 13.199 1.00 93.12 178 THR A C 1
ATOM 1378 O O . THR A 1 178 ? -8.290 1.215 14.139 1.00 93.12 178 THR A O 1
ATOM 1381 N N . ILE A 1 179 ? -7.605 2.552 12.466 1.00 92.31 179 ILE A N 1
ATOM 1382 C CA . ILE A 1 179 ? -6.177 2.319 12.743 1.00 92.31 179 ILE A CA 1
ATOM 1383 C C . ILE A 1 179 ? -5.760 2.924 14.088 1.00 92.31 179 ILE A C 1
ATOM 1385 O O . ILE A 1 179 ? -5.008 2.294 14.828 1.00 92.31 179 ILE A O 1
ATOM 1389 N N . LEU A 1 180 ? -6.254 4.123 14.421 1.00 92.06 180 LEU A N 1
ATOM 1390 C CA . LEU A 1 180 ? -5.938 4.785 15.685 1.00 92.06 180 LEU A CA 1
ATOM 1391 C C . LEU A 1 180 ? -6.502 3.983 16.858 1.00 92.06 180 LEU A C 1
ATOM 1393 O O . LEU A 1 180 ? -5.778 3.738 17.817 1.00 92.06 180 LEU A O 1
ATOM 1397 N N . HIS A 1 181 ? -7.744 3.504 16.750 1.00 92.31 181 HIS A N 1
ATOM 1398 C CA . HIS A 1 181 ? -8.354 2.645 17.761 1.00 92.31 181 HIS A CA 1
ATOM 1399 C C . HIS A 1 181 ? -7.602 1.316 17.919 1.00 92.31 181 HIS A C 1
ATOM 1401 O O . HIS A 1 181 ? -7.223 0.965 19.031 1.00 92.31 181 HIS A O 1
ATOM 1407 N N . MET A 1 182 ? -7.299 0.626 16.813 1.00 91.25 182 MET A N 1
ATOM 1408 C CA . MET A 1 182 ? -6.542 -0.634 16.825 1.00 91.25 182 MET A CA 1
ATOM 1409 C C . MET A 1 182 ? -5.177 -0.502 17.517 1.00 91.25 182 MET A C 1
ATOM 1411 O O . MET A 1 182 ? -4.716 -1.443 18.161 1.00 91.25 182 MET A O 1
ATOM 1415 N N . LEU A 1 183 ? -4.517 0.648 17.370 1.00 90.06 183 LEU A N 1
ATOM 1416 C CA . LEU A 1 183 ? -3.192 0.923 17.928 1.00 90.06 183 LEU A CA 1
ATOM 1417 C C . LEU A 1 183 ? -3.235 1.643 19.287 1.00 90.06 183 LEU A C 1
ATOM 1419 O O . LEU A 1 183 ? -2.181 1.983 19.817 1.00 90.06 183 LEU A O 1
ATOM 1423 N N . GLY A 1 184 ? -4.424 1.923 19.833 1.00 90.25 184 GLY A N 1
ATOM 1424 C CA . GLY A 1 184 ? -4.585 2.682 21.077 1.00 90.25 184 GLY A CA 1
ATOM 1425 C C . GLY A 1 184 ? -4.072 4.128 20.997 1.00 90.25 184 GLY A C 1
ATOM 1426 O O . GLY A 1 184 ? -3.736 4.738 22.015 1.00 90.25 184 GLY A O 1
ATOM 1427 N N . LEU A 1 185 ? -3.972 4.688 19.794 1.00 90.75 185 LEU A N 1
ATOM 1428 C CA . LEU A 1 185 ? -3.438 6.024 19.560 1.00 90.75 185 LEU A CA 1
ATOM 1429 C C . LEU A 1 185 ? -4.508 7.097 19.825 1.00 90.75 185 LEU A C 1
ATOM 1431 O O . LEU A 1 185 ? -5.699 6.858 19.604 1.00 90.75 185 LEU A O 1
ATOM 1435 N N . PRO A 1 186 ? -4.109 8.302 20.272 1.00 89.00 186 PRO A N 1
ATOM 1436 C CA . PRO A 1 186 ? -5.045 9.395 20.497 1.00 89.00 186 PRO A CA 1
ATOM 1437 C C . PRO A 1 186 ? -5.782 9.771 19.209 1.00 89.00 186 PRO A C 1
ATOM 1439 O O . PRO A 1 186 ? -5.195 9.791 18.124 1.00 89.00 186 PRO A O 1
ATOM 1442 N N . GLN A 1 187 ? -7.061 10.121 19.354 1.00 88.00 187 GLN A N 1
ATOM 1443 C CA . GLN A 1 187 ? -7.879 10.631 18.256 1.00 88.00 187 GLN A CA 1
ATOM 1444 C C . GLN A 1 187 ? -7.269 11.920 17.689 1.00 88.00 187 GLN A C 1
ATOM 1446 O O . GLN A 1 187 ? -6.816 12.792 18.433 1.00 88.00 187 GLN A O 1
ATOM 1451 N N . ARG A 1 188 ? -7.253 12.032 16.361 1.00 88.50 188 ARG A N 1
ATOM 1452 C CA . ARG A 1 188 ? -6.753 13.185 15.597 1.00 88.50 188 ARG A CA 1
ATOM 1453 C C . ARG A 1 188 ? -7.633 13.384 14.367 1.00 88.50 188 ARG A C 1
ATOM 1455 O O . ARG A 1 188 ? -8.439 12.512 14.065 1.00 88.50 188 ARG A O 1
ATOM 1462 N N . ASP A 1 189 ? -7.473 14.494 13.646 1.00 89.38 189 ASP A N 1
ATOM 1463 C CA . ASP A 1 189 ? -8.208 14.708 12.393 1.00 89.38 189 ASP A CA 1
ATOM 1464 C C . ASP A 1 189 ? -7.844 13.616 11.358 1.00 89.38 189 ASP A C 1
ATOM 1466 O O . ASP A 1 189 ? -6.687 13.547 10.917 1.00 89.38 189 ASP A O 1
ATOM 1470 N N . PRO A 1 190 ? -8.812 12.781 10.925 1.00 88.88 190 PRO A N 1
ATOM 1471 C CA . PRO A 1 190 ? -8.578 11.733 9.936 1.00 88.88 190 PRO A CA 1
ATOM 1472 C C . PRO A 1 190 ? -8.012 12.243 8.612 1.00 88.88 190 PRO A C 1
ATOM 1474 O O . PRO A 1 190 ? -7.190 11.572 7.983 1.00 88.88 190 PRO A O 1
ATOM 1477 N N . ALA A 1 191 ? -8.433 13.430 8.169 1.00 87.25 191 ALA A N 1
ATOM 1478 C CA . ALA A 1 191 ? -7.967 14.003 6.913 1.00 87.25 191 ALA A CA 1
ATOM 1479 C C . ALA A 1 191 ? -6.498 14.442 7.011 1.00 87.25 191 ALA A C 1
ATOM 1481 O O . ALA A 1 191 ? -5.723 14.199 6.082 1.00 87.25 191 ALA A O 1
ATOM 1482 N N . GLU A 1 192 ? -6.101 15.032 8.142 1.00 88.75 192 GLU A N 1
ATOM 1483 C CA . GLU A 1 192 ? -4.717 15.439 8.397 1.00 88.75 192 GLU A CA 1
ATOM 1484 C C . GLU A 1 192 ? -3.788 14.220 8.451 1.00 88.75 192 GLU A C 1
ATOM 1486 O O . GLU A 1 192 ? -2.778 14.179 7.744 1.00 88.75 192 GLU A O 1
ATOM 1491 N N . ILE A 1 193 ? -4.156 13.199 9.234 1.00 90.19 193 ILE A N 1
ATOM 1492 C CA . ILE A 1 193 ? -3.350 11.982 9.388 1.00 90.19 193 ILE A CA 1
ATOM 1493 C C . ILE A 1 193 ? -3.214 11.251 8.061 1.00 90.19 193 ILE A C 1
ATOM 1495 O O . ILE A 1 193 ? -2.101 10.893 7.676 1.00 90.19 193 ILE A O 1
ATOM 1499 N N . ARG A 1 194 ? -4.310 11.084 7.311 1.00 90.94 194 ARG A N 1
ATOM 1500 C CA . ARG A 1 194 ? -4.239 10.476 5.981 1.00 90.94 194 ARG A CA 1
ATOM 1501 C C . ARG A 1 194 ? -3.322 11.272 5.056 1.00 90.94 194 ARG A C 1
ATOM 1503 O O . ARG A 1 194 ? -2.501 10.669 4.374 1.00 90.94 194 ARG A O 1
ATOM 1510 N N . SER A 1 195 ? -3.449 12.599 5.020 1.00 91.06 195 SER A N 1
ATOM 1511 C CA . SER A 1 195 ? -2.613 13.457 4.170 1.00 91.06 195 SER A CA 1
ATOM 1512 C C . SER A 1 195 ? -1.125 13.292 4.492 1.00 91.06 195 SER A C 1
ATOM 1514 O O . SER A 1 195 ? -0.322 13.063 3.587 1.00 91.06 195 SER A O 1
ATOM 1516 N N . LYS A 1 196 ? -0.766 13.305 5.782 1.00 92.50 196 LYS A N 1
ATOM 1517 C CA . LYS A 1 196 ? 0.610 13.068 6.244 1.00 92.50 196 LYS A CA 1
ATOM 1518 C C . LYS A 1 196 ? 1.112 11.671 5.884 1.00 92.50 196 LYS A C 1
ATOM 1520 O O . LYS A 1 196 ? 2.217 11.547 5.360 1.00 92.50 196 LYS A O 1
ATOM 1525 N N . VAL A 1 197 ? 0.304 10.628 6.099 1.00 91.81 197 VAL A N 1
ATOM 1526 C CA . VAL A 1 197 ? 0.678 9.247 5.749 1.00 91.81 197 VAL A CA 1
ATOM 1527 C C . VAL A 1 197 ? 0.911 9.111 4.244 1.00 91.81 197 VAL A C 1
ATOM 1529 O O . VAL A 1 197 ? 1.963 8.626 3.833 1.00 91.81 197 VAL A O 1
ATOM 1532 N N . VAL A 1 198 ? -0.012 9.599 3.414 1.00 91.25 198 VAL A N 1
ATOM 1533 C CA . VAL A 1 198 ? 0.131 9.578 1.949 1.00 91.25 198 VAL A CA 1
ATOM 1534 C C . VAL A 1 198 ? 1.390 10.333 1.522 1.00 91.25 198 VAL A C 1
ATOM 1536 O O . VAL A 1 198 ? 2.178 9.812 0.733 1.00 91.25 198 VAL A O 1
ATOM 1539 N N . LEU A 1 199 ? 1.634 11.525 2.075 1.00 92.50 199 LEU A N 1
ATOM 1540 C CA . LEU A 1 199 ? 2.836 12.307 1.784 1.00 92.50 199 LEU A CA 1
ATOM 1541 C C . LEU A 1 199 ? 4.117 11.547 2.156 1.00 92.50 199 LEU A C 1
ATOM 1543 O O . LEU A 1 199 ? 5.088 11.583 1.403 1.00 92.50 199 LEU A O 1
ATOM 1547 N N . SER A 1 200 ? 4.114 10.814 3.272 1.00 91.25 200 SER A N 1
ATOM 1548 C CA . SER A 1 200 ? 5.297 10.100 3.762 1.00 91.25 200 SER A CA 1
ATOM 1549 C C . SER A 1 200 ? 5.776 8.979 2.835 1.00 91.25 200 SER A C 1
ATOM 1551 O O . SER A 1 200 ? 6.970 8.688 2.806 1.00 91.25 200 SER A O 1
ATOM 1553 N N . ILE A 1 201 ? 4.894 8.394 2.021 1.00 88.69 201 ILE A N 1
ATOM 1554 C CA . ILE A 1 201 ? 5.236 7.349 1.038 1.00 88.69 201 ILE A CA 1
ATOM 1555 C C . ILE A 1 201 ? 5.166 7.817 -0.415 1.00 88.69 201 ILE A C 1
ATOM 1557 O O . ILE A 1 201 ? 5.363 7.021 -1.328 1.00 88.69 201 ILE A O 1
ATOM 1561 N N . SER A 1 202 ? 4.888 9.099 -0.634 1.00 89.75 202 SER A N 1
ATOM 1562 C CA . SER A 1 202 ? 4.776 9.662 -1.973 1.00 89.75 202 SER A CA 1
ATOM 1563 C C . SER A 1 202 ? 6.134 9.849 -2.648 1.00 89.75 202 SER A C 1
ATOM 1565 O O . SER A 1 202 ? 7.186 9.931 -2.011 1.00 89.75 202 SER A O 1
ATOM 1567 N N . THR A 1 203 ? 6.049 9.994 -3.963 1.00 89.62 203 THR A N 1
ATOM 1568 C CA . THR A 1 203 ? 7.129 10.377 -4.865 1.00 89.62 203 THR A CA 1
ATOM 1569 C C . THR A 1 203 ? 6.875 11.789 -5.380 1.00 89.62 203 THR A C 1
ATOM 1571 O O . THR A 1 203 ? 5.759 12.126 -5.787 1.00 89.62 203 THR A O 1
ATOM 1574 N N . ASP A 1 204 ? 7.917 12.610 -5.424 1.00 89.56 204 ASP A N 1
ATOM 1575 C CA . ASP A 1 204 ? 7.930 13.852 -6.181 1.00 89.56 204 ASP A CA 1
ATOM 1576 C C . ASP A 1 204 ? 8.202 13.540 -7.656 1.00 89.56 204 ASP A C 1
ATOM 1578 O O . ASP A 1 204 ? 9.279 13.099 -8.056 1.00 89.56 204 ASP A O 1
ATOM 1582 N N . LYS A 1 205 ? 7.180 13.775 -8.475 1.00 87.06 205 LYS A N 1
ATOM 1583 C CA . LYS A 1 205 ? 7.194 13.486 -9.910 1.00 87.06 205 LYS A CA 1
ATOM 1584 C C . LYS A 1 205 ? 8.097 14.428 -10.705 1.00 87.06 205 LYS A C 1
ATOM 1586 O O . LYS A 1 205 ? 8.551 14.042 -11.776 1.00 87.06 205 LYS A O 1
ATOM 1591 N N . GLN A 1 206 ? 8.337 15.645 -10.209 1.00 86.56 206 GLN A N 1
ATOM 1592 C CA . GLN A 1 206 ? 9.186 16.630 -10.885 1.00 86.56 206 GLN A CA 1
ATOM 1593 C C . GLN A 1 206 ? 10.658 16.303 -10.671 1.00 86.56 206 GLN A C 1
ATOM 1595 O O . GLN A 1 206 ? 11.439 16.287 -11.619 1.00 86.56 206 GLN A O 1
ATOM 1600 N N . THR A 1 207 ? 11.025 15.999 -9.426 1.00 88.25 207 THR A N 1
ATOM 1601 C CA . THR A 1 207 ? 12.404 15.645 -9.070 1.00 88.25 207 THR A CA 1
ATOM 1602 C C . THR A 1 207 ? 12.712 14.157 -9.249 1.00 88.25 207 THR A C 1
ATOM 1604 O O . THR A 1 207 ? 13.868 13.772 -9.097 1.00 88.25 207 THR A O 1
ATOM 1607 N N . LYS A 1 208 ? 11.712 13.337 -9.620 1.00 87.44 208 LYS A N 1
ATOM 1608 C CA . LYS A 1 208 ? 11.812 11.876 -9.796 1.00 87.44 208 LYS A CA 1
ATOM 1609 C C . LYS A 1 208 ? 12.445 11.201 -8.577 1.00 87.44 208 LYS A C 1
ATOM 1611 O O . LYS A 1 208 ? 13.431 10.480 -8.684 1.00 87.44 208 LYS A O 1
ATOM 1616 N N . GLY A 1 209 ? 11.919 11.523 -7.401 1.00 89.19 209 GLY A N 1
ATOM 1617 C CA . GLY A 1 209 ? 12.522 11.109 -6.143 1.00 89.19 209 GLY A CA 1
ATOM 1618 C C . GLY A 1 209 ? 11.714 11.560 -4.940 1.00 89.19 209 GLY A C 1
ATOM 1619 O O . GLY A 1 209 ? 10.509 11.779 -5.023 1.00 89.19 209 GLY A O 1
ATOM 1620 N N . ARG A 1 210 ? 12.378 11.701 -3.793 1.00 91.88 210 ARG A N 1
ATOM 1621 C CA . ARG A 1 210 ? 11.747 12.164 -2.552 1.00 91.88 210 ARG A CA 1
ATOM 1622 C C . ARG A 1 210 ? 12.170 13.587 -2.220 1.00 91.88 210 ARG A C 1
ATOM 1624 O O . ARG A 1 210 ? 13.351 13.918 -2.272 1.00 91.88 210 ARG A O 1
ATOM 1631 N N . SER A 1 211 ? 11.206 14.408 -1.814 1.00 92.75 211 SER A N 1
ATOM 1632 C CA . SER A 1 211 ? 11.464 15.767 -1.323 1.00 92.75 211 SER A CA 1
ATOM 1633 C C . SER A 1 211 ? 11.779 15.786 0.180 1.00 92.75 211 SER A C 1
ATOM 1635 O O . SER A 1 211 ? 11.421 14.860 0.912 1.00 92.75 211 SER A O 1
ATOM 1637 N N . ALA A 1 212 ? 12.389 16.875 0.666 1.00 91.94 212 ALA A N 1
ATOM 1638 C CA . ALA A 1 212 ? 12.637 17.085 2.099 1.00 91.94 212 ALA A CA 1
ATOM 1639 C C . ALA A 1 212 ? 11.346 16.967 2.931 1.00 91.94 212 ALA A C 1
ATOM 1641 O O . ALA A 1 212 ? 11.307 16.205 3.890 1.00 91.94 212 ALA A O 1
ATOM 1642 N N . LYS A 1 213 ? 10.252 17.592 2.473 1.00 93.38 213 LYS A N 1
ATOM 1643 C CA . LYS A 1 213 ? 8.932 17.537 3.128 1.00 93.38 213 LYS A CA 1
ATOM 1644 C C . LYS A 1 213 ? 8.375 16.115 3.263 1.00 93.38 213 LYS A C 1
ATOM 1646 O O . LYS A 1 213 ? 7.723 15.794 4.248 1.00 93.38 213 LYS A O 1
ATOM 1651 N N . MET A 1 214 ? 8.611 15.250 2.273 1.00 93.81 214 MET A N 1
ATOM 1652 C CA . MET A 1 214 ? 8.181 13.844 2.331 1.00 93.81 214 MET A CA 1
ATOM 1653 C C . MET A 1 214 ? 8.995 13.052 3.359 1.00 93.81 214 MET A C 1
ATOM 1655 O O . MET A 1 214 ? 8.454 12.188 4.049 1.00 93.81 214 MET A O 1
ATOM 1659 N N . ASN A 1 215 ? 10.294 13.338 3.467 1.00 91.25 215 ASN A N 1
ATOM 1660 C CA . ASN A 1 215 ? 11.165 12.725 4.470 1.00 91.25 215 ASN A CA 1
ATOM 1661 C C . ASN A 1 215 ? 10.830 13.215 5.885 1.00 91.25 215 ASN A C 1
ATOM 1663 O O . ASN A 1 215 ? 10.770 12.395 6.796 1.00 91.25 215 ASN A O 1
ATOM 1667 N N . GLU A 1 216 ? 10.533 14.504 6.052 1.00 92.62 216 GLU A N 1
ATOM 1668 C CA . GLU A 1 216 ? 10.040 15.089 7.306 1.00 92.62 216 GLU A CA 1
ATOM 1669 C C . GLU A 1 216 ? 8.721 14.436 7.742 1.00 92.62 216 GLU A C 1
ATOM 1671 O O . GLU A 1 216 ? 8.630 13.941 8.861 1.00 92.62 216 GLU A O 1
ATOM 1676 N N . ALA A 1 217 ? 7.741 14.306 6.839 1.00 92.44 217 ALA A N 1
ATOM 1677 C CA . ALA A 1 217 ? 6.475 13.634 7.144 1.00 92.44 217 ALA A CA 1
ATOM 1678 C C . ALA A 1 217 ? 6.668 12.172 7.594 1.00 92.44 217 ALA A C 1
ATOM 1680 O O . ALA A 1 217 ? 5.977 11.696 8.495 1.00 92.44 217 ALA A O 1
ATOM 1681 N N . PHE A 1 218 ? 7.616 11.449 6.986 1.00 90.31 218 PHE A N 1
ATOM 1682 C CA . PHE A 1 218 ? 7.956 10.089 7.410 1.00 90.31 218 PHE A CA 1
ATOM 1683 C C . PHE A 1 218 ? 8.633 10.052 8.786 1.00 90.31 218 PHE A C 1
ATOM 1685 O O . PHE A 1 218 ? 8.326 9.168 9.591 1.00 90.31 218 PHE A O 1
ATOM 1692 N N . ALA A 1 219 ? 9.535 10.998 9.064 1.00 89.25 219 ALA A N 1
ATOM 1693 C CA . ALA A 1 219 ? 10.196 11.121 10.358 1.00 89.25 219 ALA A CA 1
ATOM 1694 C C . ALA A 1 219 ? 9.183 11.427 11.472 1.00 89.25 219 ALA A C 1
ATOM 1696 O O . ALA A 1 219 ? 9.143 10.698 12.456 1.00 89.25 219 ALA A O 1
ATOM 1697 N N . GLU A 1 220 ? 8.283 12.395 11.266 1.00 90.81 220 GLU A N 1
ATOM 1698 C CA . GLU A 1 220 ? 7.226 12.746 12.227 1.00 90.81 220 GLU A CA 1
ATOM 1699 C C . GLU A 1 220 ? 6.324 11.554 12.576 1.00 90.81 220 GLU A C 1
ATOM 1701 O O . GLU A 1 220 ? 6.042 11.305 13.749 1.00 90.81 220 GLU A O 1
ATOM 1706 N N . ILE A 1 221 ? 5.879 10.788 11.570 1.00 89.19 221 ILE A N 1
ATOM 1707 C CA . ILE A 1 221 ? 5.072 9.578 11.799 1.00 89.19 221 ILE A CA 1
ATOM 1708 C C . ILE A 1 221 ? 5.885 8.536 12.568 1.00 89.19 221 ILE A C 1
ATOM 1710 O O . ILE A 1 221 ? 5.370 7.912 13.494 1.00 89.19 221 ILE A O 1
ATOM 1714 N N . SER A 1 222 ? 7.152 8.347 12.202 1.00 87.31 222 SER A N 1
ATOM 1715 C CA . SER A 1 222 ? 8.027 7.372 12.856 1.00 87.31 222 SER A CA 1
ATOM 1716 C C . SER A 1 222 ? 8.291 7.722 14.320 1.00 87.31 222 SER A C 1
AT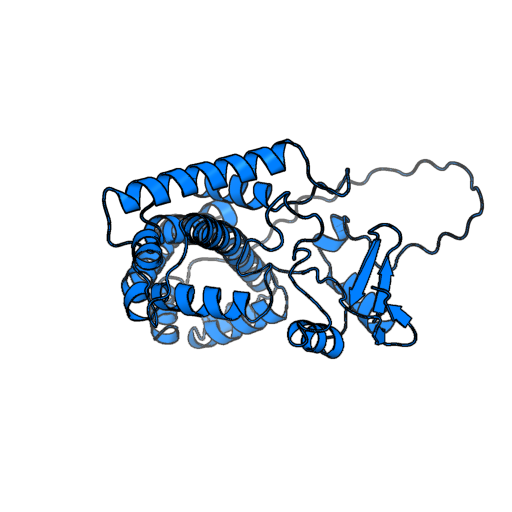OM 1718 O O . SER A 1 222 ? 8.285 6.824 15.159 1.00 87.31 222 SER A O 1
ATOM 1720 N N . ASP A 1 223 ? 8.489 9.000 14.637 1.00 89.62 223 ASP A N 1
ATOM 1721 C CA . ASP A 1 223 ? 8.734 9.467 16.001 1.00 89.62 223 ASP A CA 1
ATOM 1722 C C . ASP A 1 223 ? 7.470 9.386 16.855 1.00 89.62 223 ASP A C 1
ATOM 1724 O O . ASP A 1 223 ? 7.514 8.838 17.954 1.00 89.62 223 ASP A O 1
ATOM 1728 N N . PHE A 1 224 ? 6.313 9.775 16.311 1.00 89.12 224 PHE A N 1
ATOM 1729 C CA . PHE A 1 224 ? 5.032 9.587 16.994 1.00 89.12 224 PHE A CA 1
ATOM 1730 C C . PHE A 1 224 ? 4.775 8.117 17.365 1.00 89.12 224 PHE A C 1
ATOM 1732 O O . PHE A 1 224 ? 4.305 7.815 18.463 1.00 89.12 224 PHE A O 1
ATOM 1739 N N . LEU A 1 225 ? 5.100 7.185 16.466 1.00 89.31 225 LEU A N 1
ATOM 1740 C CA . LEU A 1 225 ? 4.922 5.755 16.720 1.00 89.31 225 LEU A CA 1
ATOM 1741 C C . LEU A 1 225 ? 5.994 5.180 17.645 1.00 89.31 225 LEU A C 1
ATOM 1743 O O . LEU A 1 225 ? 5.694 4.281 18.428 1.00 89.31 225 LEU A O 1
ATOM 1747 N N . ARG A 1 226 ? 7.218 5.711 17.609 1.00 90.50 226 ARG A N 1
ATOM 1748 C CA . ARG A 1 226 ? 8.265 5.378 18.580 1.00 90.50 226 ARG A CA 1
ATOM 1749 C C . ARG A 1 226 ? 7.832 5.747 19.995 1.00 90.50 226 ARG A C 1
ATOM 1751 O O . ARG A 1 226 ? 7.954 4.913 20.889 1.00 90.50 226 ARG A O 1
ATOM 1758 N N . ASP A 1 227 ? 7.282 6.943 20.180 1.00 91.88 227 ASP A N 1
ATOM 1759 C CA . ASP A 1 227 ? 6.789 7.407 21.478 1.00 91.88 227 ASP A CA 1
ATOM 1760 C C . ASP A 1 227 ? 5.626 6.544 21.974 1.00 91.88 227 ASP A C 1
ATOM 1762 O O . ASP A 1 227 ? 5.606 6.142 23.139 1.00 91.88 227 ASP A O 1
ATOM 1766 N N . ALA A 1 228 ? 4.699 6.177 21.081 1.00 92.25 228 ALA A N 1
ATOM 1767 C CA . ALA A 1 228 ? 3.603 5.270 21.413 1.00 92.25 228 ALA A CA 1
ATOM 1768 C C . ALA A 1 228 ? 4.118 3.895 21.873 1.00 92.25 228 ALA A C 1
ATOM 1770 O O . ALA A 1 228 ? 3.695 3.392 22.914 1.00 92.25 228 ALA A O 1
ATOM 1771 N N . VAL A 1 229 ? 5.077 3.305 21.152 1.00 91.62 229 VAL A N 1
ATOM 1772 C CA . VAL A 1 229 ? 5.704 2.032 21.545 1.00 91.62 229 VAL A CA 1
ATOM 1773 C C . VAL A 1 229 ? 6.410 2.163 22.897 1.00 91.62 229 VAL A C 1
ATOM 1775 O O . VAL A 1 229 ? 6.207 1.325 23.776 1.00 91.62 229 VAL A O 1
ATOM 1778 N N . ALA A 1 230 ? 7.191 3.225 23.106 1.00 91.31 230 ALA A N 1
ATOM 1779 C CA . ALA A 1 230 ? 7.887 3.468 24.367 1.00 91.31 230 ALA A CA 1
ATOM 1780 C C . ALA A 1 230 ? 6.920 3.647 25.550 1.00 91.31 230 ALA A C 1
ATOM 1782 O O . ALA A 1 230 ? 7.202 3.164 26.648 1.00 91.31 230 ALA A O 1
ATOM 1783 N N . GLN A 1 231 ? 5.771 4.294 25.331 1.00 91.94 231 GLN A N 1
ATOM 1784 C CA . GLN A 1 231 ? 4.715 4.411 26.334 1.00 91.94 231 GLN A CA 1
ATOM 1785 C C . GLN A 1 231 ? 4.146 3.038 26.702 1.00 91.94 231 GLN A C 1
ATOM 1787 O O . GLN A 1 231 ? 4.093 2.717 27.885 1.00 91.94 231 GLN A O 1
ATOM 1792 N N . ARG A 1 232 ? 3.792 2.199 25.718 1.00 92.31 232 ARG A N 1
ATOM 1793 C CA . ARG A 1 232 ? 3.203 0.863 25.964 1.00 92.31 232 ARG A CA 1
ATOM 1794 C C . ARG A 1 232 ? 4.140 -0.077 26.705 1.00 92.31 232 ARG A C 1
ATOM 1796 O O . ARG A 1 232 ? 3.691 -0.927 27.460 1.00 92.31 232 ARG A O 1
ATOM 1803 N N . ARG A 1 233 ? 5.453 0.106 26.551 1.00 84.44 233 ARG A N 1
ATOM 1804 C CA . ARG A 1 233 ? 6.443 -0.629 27.351 1.00 84.44 233 ARG A CA 1
ATOM 1805 C C . ARG A 1 233 ? 6.402 -0.281 28.838 1.00 84.44 233 ARG A C 1
ATOM 1807 O O . ARG A 1 233 ? 6.774 -1.116 29.655 1.00 84.44 233 ARG A O 1
ATOM 1814 N N . ARG A 1 234 ? 6.038 0.956 29.185 1.00 89.81 234 ARG A N 1
ATOM 1815 C CA . ARG A 1 234 ? 5.942 1.421 30.579 1.00 89.81 234 ARG A CA 1
ATOM 1816 C C . ARG A 1 234 ? 4.560 1.141 31.155 1.00 89.81 234 ARG A C 1
ATOM 1818 O O . ARG A 1 234 ? 4.448 0.749 32.309 1.00 89.81 234 ARG A O 1
ATOM 1825 N N . GLU A 1 235 ? 3.537 1.337 30.333 1.00 91.69 235 GLU A N 1
ATOM 1826 C CA . GLU A 1 235 ? 2.127 1.239 30.690 1.00 91.69 235 GLU A CA 1
ATOM 1827 C C . GLU A 1 235 ? 1.388 0.462 29.586 1.00 91.69 235 GLU A C 1
ATOM 1829 O O . GLU A 1 235 ? 0.863 1.075 28.650 1.00 91.69 235 GLU A O 1
ATOM 1834 N N . PRO A 1 236 ? 1.388 -0.885 29.648 1.00 90.81 236 PRO A N 1
ATOM 1835 C CA . PRO A 1 236 ? 0.667 -1.714 28.689 1.00 90.81 236 PRO A CA 1
ATOM 1836 C C . PRO A 1 236 ? -0.835 -1.404 28.671 1.00 90.81 236 PRO A C 1
ATOM 1838 O O . PRO A 1 236 ? -1.462 -1.197 29.711 1.00 90.81 236 PRO A O 1
ATOM 1841 N N . SER A 1 237 ? -1.421 -1.418 27.477 1.00 89.12 237 SER A N 1
ATOM 1842 C CA . SER A 1 237 ? -2.861 -1.246 27.220 1.00 89.12 237 SER A CA 1
ATOM 1843 C C . SER A 1 237 ? -3.392 -2.353 26.311 1.00 89.12 237 SER A C 1
ATOM 1845 O O . SER A 1 237 ? -2.615 -3.012 25.627 1.00 89.12 237 SER A O 1
ATOM 1847 N N . ASP A 1 238 ? -4.709 -2.560 26.248 1.00 88.25 238 ASP A N 1
ATOM 1848 C CA . ASP A 1 238 ? -5.302 -3.569 25.354 1.00 88.25 238 ASP A CA 1
ATOM 1849 C C . ASP A 1 238 ? -5.369 -3.078 23.895 1.00 88.25 238 ASP A C 1
ATOM 1851 O O . ASP A 1 238 ? -6.431 -2.809 23.342 1.00 88.25 238 ASP A O 1
ATOM 1855 N N . ASP A 1 239 ? -4.207 -2.923 23.260 1.00 91.12 239 ASP A N 1
ATOM 1856 C CA . ASP A 1 239 ? -4.075 -2.514 21.862 1.00 91.12 239 ASP A CA 1
ATOM 1857 C C . ASP A 1 239 ? -3.061 -3.377 21.099 1.00 91.12 239 ASP A C 1
ATOM 1859 O O . ASP A 1 239 ? -2.367 -4.237 21.652 1.00 91.12 239 ASP A O 1
ATOM 1863 N N . LEU A 1 240 ? -3.010 -3.193 19.780 1.00 89.62 240 LEU A N 1
ATOM 1864 C CA . LEU A 1 240 ? -2.134 -3.977 18.918 1.00 89.62 240 LEU A CA 1
ATOM 1865 C C . LEU A 1 240 ? -0.641 -3.724 19.207 1.00 89.62 240 LEU A C 1
ATOM 1867 O O . LEU A 1 240 ? 0.164 -4.627 18.990 1.00 89.62 240 LEU A O 1
ATOM 1871 N N . ILE A 1 241 ? -0.257 -2.542 19.706 1.00 92.38 241 ILE A N 1
ATOM 1872 C CA . ILE A 1 241 ? 1.147 -2.241 20.025 1.00 92.38 241 ILE A CA 1
ATOM 1873 C C . ILE A 1 241 ? 1.601 -3.103 21.203 1.00 92.38 241 ILE A C 1
ATOM 1875 O O . ILE A 1 241 ? 2.641 -3.756 21.107 1.00 92.38 241 ILE A O 1
ATOM 1879 N N . THR A 1 242 ? 0.802 -3.170 22.269 1.00 91.81 242 THR A N 1
ATOM 1880 C CA . THR A 1 242 ? 1.054 -4.075 23.399 1.00 91.81 242 THR A CA 1
ATOM 1881 C C . THR A 1 242 ? 1.075 -5.530 22.941 1.00 91.81 242 THR A C 1
ATOM 1883 O O . THR A 1 242 ? 2.027 -6.249 23.225 1.00 91.81 242 THR A O 1
ATOM 1886 N N . LYS A 1 243 ? 0.097 -5.952 22.128 1.00 90.50 243 LYS A N 1
ATOM 1887 C CA . LYS A 1 243 ? 0.030 -7.327 21.597 1.00 90.50 243 LYS A CA 1
ATOM 1888 C C . LYS A 1 243 ? 1.250 -7.706 20.751 1.00 90.50 243 LYS A C 1
ATOM 1890 O O . LYS A 1 243 ? 1.634 -8.869 20.745 1.00 90.50 243 LYS A O 1
ATOM 1895 N N . LEU A 1 244 ? 1.849 -6.759 20.025 1.00 90.12 244 LEU A N 1
ATOM 1896 C CA . LEU A 1 244 ? 3.107 -6.966 19.297 1.00 90.12 244 LEU A CA 1
ATOM 1897 C C . LEU A 1 244 ? 4.314 -7.031 20.240 1.00 90.12 244 LEU A C 1
ATOM 1899 O O . LEU A 1 244 ? 5.231 -7.806 19.985 1.00 90.12 244 LEU A O 1
ATOM 1903 N N . ALA A 1 245 ? 4.324 -6.219 21.299 1.00 88.94 245 ALA A N 1
ATOM 1904 C CA . ALA A 1 245 ? 5.403 -6.190 22.283 1.00 88.94 245 ALA A CA 1
ATOM 1905 C C . ALA A 1 245 ? 5.436 -7.438 23.178 1.00 88.94 245 ALA A C 1
ATOM 1907 O O . ALA A 1 245 ? 6.513 -7.866 23.582 1.00 88.94 245 ALA A O 1
ATOM 1908 N N . GLU A 1 246 ? 4.274 -8.024 23.456 1.00 88.00 246 GLU A N 1
ATOM 1909 C CA . GLU A 1 246 ? 4.109 -9.235 24.269 1.00 88.00 246 GLU A CA 1
ATOM 1910 C C . GLU A 1 246 ? 4.125 -10.529 23.438 1.00 88.00 246 GLU A C 1
ATOM 1912 O O . GLU A 1 246 ? 4.068 -11.625 23.994 1.00 88.00 246 GLU A O 1
ATOM 1917 N N . ALA A 1 247 ? 4.178 -10.431 22.104 1.00 87.06 247 ALA A N 1
ATOM 1918 C CA . ALA A 1 247 ? 4.208 -11.600 21.237 1.00 87.06 247 ALA A CA 1
ATOM 1919 C C . ALA A 1 247 ? 5.537 -12.357 21.387 1.00 87.06 247 ALA A C 1
ATOM 1921 O O . ALA A 1 247 ? 6.584 -11.890 20.936 1.00 87.06 247 ALA A O 1
ATOM 1922 N N . GLU A 1 248 ? 5.454 -13.563 21.947 1.00 88.06 248 GLU A N 1
ATOM 1923 C CA . GLU A 1 248 ? 6.563 -14.508 22.060 1.00 88.06 248 GLU A CA 1
ATOM 1924 C C . GLU A 1 248 ? 6.167 -15.862 21.455 1.00 88.06 248 GLU A C 1
ATOM 1926 O O . GLU A 1 248 ? 5.089 -16.398 21.732 1.00 88.06 248 GLU A O 1
ATOM 1931 N N . ILE A 1 249 ? 7.022 -16.415 20.594 1.00 87.38 249 ILE A N 1
ATOM 1932 C CA . ILE A 1 249 ? 6.833 -17.729 19.967 1.00 87.38 249 ILE A CA 1
ATOM 1933 C C . ILE A 1 249 ? 8.155 -18.483 20.057 1.00 87.38 249 ILE A C 1
ATOM 1935 O O . ILE A 1 249 ? 9.161 -18.009 19.544 1.00 87.38 249 ILE A O 1
ATOM 1939 N N . ASP A 1 250 ? 8.156 -19.660 20.687 1.00 88.25 250 ASP A N 1
ATOM 1940 C CA . ASP A 1 250 ? 9.347 -20.510 20.843 1.00 88.25 250 ASP A CA 1
ATOM 1941 C C . ASP A 1 250 ? 10.555 -19.781 21.487 1.00 88.25 250 ASP A C 1
ATOM 1943 O O . ASP A 1 250 ? 11.705 -20.034 21.130 1.00 88.25 250 ASP A O 1
ATOM 1947 N N . GLY A 1 251 ? 10.303 -18.861 22.429 1.00 89.25 251 GLY A N 1
ATOM 1948 C CA . GLY A 1 251 ? 11.340 -18.048 23.085 1.00 89.25 251 GLY A CA 1
ATOM 1949 C C . GLY A 1 251 ? 11.817 -16.837 22.275 1.00 89.25 251 GLY A C 1
ATOM 1950 O O . GLY A 1 251 ? 12.749 -16.147 22.687 1.00 89.25 251 GLY A O 1
ATOM 1951 N N . ASP A 1 252 ? 11.214 -16.587 21.112 1.00 90.81 252 ASP A N 1
ATOM 1952 C CA . ASP A 1 252 ? 11.559 -15.493 20.213 1.00 90.81 252 ASP A CA 1
ATOM 1953 C C . ASP A 1 252 ? 10.517 -14.370 20.270 1.00 90.81 252 ASP A C 1
ATOM 1955 O O . ASP A 1 252 ? 9.314 -14.628 20.265 1.00 90.81 252 ASP A O 1
ATOM 1959 N N . ALA A 1 253 ? 10.983 -13.120 20.278 1.00 91.00 253 ALA A N 1
ATOM 1960 C CA . ALA A 1 253 ? 10.158 -11.921 20.401 1.00 91.00 253 ALA A CA 1
ATOM 1961 C C . ALA A 1 253 ? 10.666 -10.796 19.486 1.00 91.00 253 ALA A C 1
ATOM 1963 O O . ALA A 1 253 ? 11.835 -10.756 19.083 1.00 91.00 253 ALA A O 1
ATOM 1964 N N . LEU A 1 254 ? 9.789 -9.848 19.147 1.00 90.88 254 LEU A N 1
ATOM 1965 C CA . LEU A 1 254 ? 10.191 -8.676 18.368 1.00 90.88 254 LEU A CA 1
ATOM 1966 C C . LEU A 1 254 ? 11.089 -7.763 19.212 1.00 90.88 254 LEU A C 1
ATOM 1968 O O . LEU A 1 254 ? 10.759 -7.398 20.339 1.00 90.88 254 LEU A O 1
ATOM 1972 N N . SER A 1 255 ? 12.210 -7.329 18.638 1.00 89.94 255 SER A N 1
ATOM 1973 C CA . SER A 1 255 ? 12.991 -6.241 19.234 1.00 89.94 255 SER A CA 1
ATOM 1974 C C . SER A 1 255 ? 12.206 -4.925 19.200 1.00 89.94 255 SER A C 1
ATOM 1976 O O . SER A 1 255 ? 11.321 -4.734 18.368 1.00 89.94 255 SER A O 1
ATOM 1978 N N . GLU A 1 256 ? 12.580 -3.955 20.037 1.00 86.00 256 GLU A N 1
ATOM 1979 C CA . GLU A 1 256 ? 11.926 -2.635 20.053 1.00 86.00 256 GLU A CA 1
ATOM 1980 C C . GLU A 1 256 ? 11.910 -1.972 18.671 1.00 86.00 256 GLU A C 1
ATOM 1982 O O . GLU A 1 256 ? 10.888 -1.452 18.223 1.00 86.00 256 GLU A O 1
ATOM 1987 N N . ARG A 1 257 ? 13.033 -2.055 17.951 1.00 86.69 257 ARG A N 1
ATOM 1988 C CA . ARG A 1 257 ? 13.131 -1.547 16.583 1.00 86.69 257 ARG A CA 1
ATOM 1989 C C . ARG A 1 257 ? 12.156 -2.263 15.647 1.00 86.69 257 ARG A C 1
ATOM 1991 O O . ARG A 1 257 ? 11.557 -1.612 14.796 1.00 86.69 257 ARG A O 1
ATOM 1998 N N . GLU A 1 258 ? 12.008 -3.577 15.779 1.00 90.06 258 GLU A N 1
ATOM 1999 C CA . GLU A 1 258 ? 11.075 -4.356 14.961 1.00 90.06 258 GLU A CA 1
ATOM 2000 C C . GLU A 1 258 ? 9.618 -4.036 15.298 1.00 90.06 258 GLU A C 1
ATOM 2002 O O . GLU A 1 258 ? 8.818 -3.938 14.371 1.00 90.06 258 GLU A O 1
ATOM 2007 N N . ILE A 1 259 ? 9.281 -3.786 16.567 1.00 89.75 259 ILE A N 1
ATOM 2008 C CA . ILE A 1 259 ? 7.944 -3.334 16.978 1.00 89.75 259 ILE A CA 1
ATOM 2009 C C . ILE A 1 259 ? 7.636 -1.979 16.339 1.00 89.75 259 ILE A C 1
ATOM 2011 O O . ILE A 1 259 ? 6.616 -1.845 15.669 1.00 89.75 259 ILE A O 1
ATOM 2015 N N . VAL A 1 260 ? 8.535 -0.994 16.462 1.00 88.44 260 VAL A N 1
ATOM 2016 C CA . VAL A 1 260 ? 8.346 0.337 15.855 1.00 88.44 260 VAL A CA 1
ATOM 2017 C C . VAL A 1 260 ? 8.169 0.226 14.341 1.00 88.44 260 VAL A C 1
ATOM 2019 O O . VAL A 1 260 ? 7.202 0.750 13.799 1.00 88.44 260 VAL A O 1
ATOM 2022 N N . LEU A 1 261 ? 9.053 -0.493 13.645 1.00 86.75 261 LEU A N 1
ATOM 2023 C CA . LEU A 1 261 ? 8.979 -0.632 12.186 1.00 86.75 261 LEU A CA 1
ATOM 2024 C C . LEU A 1 261 ? 7.728 -1.390 11.725 1.00 86.75 261 LEU A C 1
ATOM 2026 O O . LEU A 1 261 ? 7.149 -1.043 10.696 1.00 86.75 261 LEU A O 1
ATOM 2030 N N . THR A 1 262 ? 7.297 -2.396 12.483 1.00 88.38 262 THR A N 1
ATOM 2031 C CA . THR A 1 262 ? 6.085 -3.175 12.202 1.00 88.38 262 THR A CA 1
ATOM 2032 C C . THR A 1 262 ? 4.829 -2.327 12.414 1.00 88.38 262 THR A C 1
ATOM 2034 O O . THR A 1 262 ? 3.976 -2.269 11.530 1.00 88.38 262 THR A O 1
ATOM 2037 N N . THR A 1 263 ? 4.751 -1.585 13.519 1.00 88.88 263 THR A N 1
ATOM 2038 C CA . THR A 1 263 ? 3.666 -0.635 13.801 1.00 88.88 263 THR A CA 1
ATOM 2039 C C . THR A 1 263 ? 3.595 0.468 12.741 1.00 88.88 263 THR A C 1
ATOM 2041 O O . THR A 1 263 ? 2.526 0.709 12.178 1.00 88.88 263 THR A O 1
ATOM 2044 N N . SER A 1 264 ? 4.731 1.083 12.389 1.00 86.44 264 SER A N 1
ATOM 2045 C CA . SER A 1 264 ? 4.817 2.076 11.308 1.00 86.44 264 SER A CA 1
ATOM 2046 C C . SER A 1 264 ? 4.353 1.521 9.974 1.00 86.44 264 SER A C 1
ATOM 2048 O O . SER A 1 264 ? 3.606 2.186 9.255 1.00 86.44 264 SER A O 1
ATOM 2050 N N . MET A 1 265 ? 4.735 0.285 9.650 1.00 87.12 265 MET A N 1
ATOM 2051 C CA . MET A 1 265 ? 4.272 -0.374 8.438 1.00 87.12 265 MET A CA 1
ATOM 2052 C C . MET A 1 265 ? 2.747 -0.532 8.428 1.00 87.12 265 MET A C 1
ATOM 2054 O O . MET A 1 265 ? 2.141 -0.268 7.395 1.00 87.12 265 MET A O 1
ATOM 2058 N N . PHE A 1 266 ? 2.111 -0.914 9.540 1.00 86.62 266 PHE A N 1
ATOM 2059 C CA . PHE A 1 266 ? 0.652 -1.062 9.587 1.00 86.62 266 PHE A CA 1
ATOM 2060 C C . PHE A 1 266 ? -0.097 0.260 9.469 1.00 86.62 266 PHE A C 1
ATOM 2062 O O . PHE A 1 266 ? -1.112 0.306 8.777 1.00 86.62 266 PHE A O 1
ATOM 2069 N N . VAL A 1 267 ? 0.410 1.337 10.073 1.00 88.62 267 VAL A N 1
ATOM 2070 C CA . VAL A 1 267 ? -0.176 2.673 9.894 1.00 88.62 267 VAL A CA 1
ATOM 2071 C C . VAL A 1 267 ? -0.093 3.092 8.437 1.00 88.62 267 VAL A C 1
ATOM 2073 O O . VAL A 1 267 ? -1.102 3.434 7.826 1.00 88.62 267 VAL A O 1
ATOM 2076 N N . VAL A 1 268 ? 1.104 3.025 7.861 1.00 84.50 268 VAL A N 1
ATOM 2077 C CA . VAL A 1 268 ? 1.346 3.491 6.499 1.00 84.50 268 VAL A CA 1
ATOM 2078 C C . VAL A 1 268 ? 0.578 2.652 5.478 1.00 84.50 268 VAL A C 1
ATOM 2080 O O . VAL A 1 268 ? -0.205 3.191 4.695 1.00 84.50 268 VAL A O 1
ATOM 2083 N N . ALA A 1 269 ? 0.752 1.329 5.519 1.00 83.75 269 ALA A N 1
ATOM 2084 C CA . ALA A 1 269 ? 0.114 0.419 4.578 1.00 83.75 269 ALA A CA 1
ATOM 2085 C C . ALA A 1 269 ? -1.403 0.357 4.781 1.00 83.75 269 ALA A C 1
ATOM 2087 O O . ALA A 1 269 ? -2.138 0.262 3.803 1.00 83.75 269 ALA A O 1
ATOM 2088 N N . GLY A 1 270 ? -1.891 0.420 6.022 1.00 85.62 270 GLY A N 1
ATOM 2089 C CA . GLY A 1 270 ? -3.318 0.343 6.331 1.00 85.62 270 GLY A CA 1
ATOM 2090 C C . GLY A 1 270 ? -4.084 1.607 5.948 1.00 85.62 270 GLY A C 1
ATOM 2091 O O . GLY A 1 270 ? -5.169 1.511 5.378 1.00 85.62 270 GLY A O 1
ATOM 2092 N N . VAL A 1 271 ? -3.520 2.791 6.211 1.00 88.88 271 VAL A N 1
ATOM 2093 C CA . VAL A 1 271 ? -4.213 4.066 5.968 1.00 88.88 271 VAL A CA 1
ATOM 2094 C C . VAL A 1 271 ? -4.334 4.379 4.484 1.00 88.88 271 VAL A C 1
ATOM 2096 O O . VAL A 1 271 ? -5.426 4.689 3.998 1.00 88.88 271 VAL A O 1
ATOM 2099 N N . GLU A 1 272 ? -3.230 4.323 3.745 1.00 86.81 272 GLU A N 1
ATOM 2100 C CA . GLU A 1 272 ? -3.222 4.753 2.348 1.00 86.81 272 GLU A CA 1
ATOM 2101 C C . GLU A 1 272 ? -3.935 3.744 1.435 1.00 86.81 272 GLU A C 1
ATOM 2103 O O . GLU A 1 272 ? -4.810 4.149 0.662 1.00 86.81 272 GLU A O 1
ATOM 2108 N N . SER A 1 273 ? -3.669 2.442 1.585 1.00 90.50 273 SER A N 1
ATOM 2109 C CA . SER A 1 273 ? -4.226 1.421 0.688 1.00 90.50 273 SER A CA 1
ATOM 2110 C C . SER A 1 273 ? -5.745 1.258 0.816 1.00 90.50 273 SER A C 1
ATOM 2112 O O . SER A 1 273 ? -6.434 1.265 -0.210 1.00 90.50 273 SER A O 1
ATOM 2114 N N . LEU A 1 274 ? -6.281 1.165 2.044 1.00 92.12 274 LEU A N 1
ATOM 2115 C CA . LEU A 1 274 ? -7.708 0.925 2.289 1.00 92.12 274 LEU A CA 1
ATOM 2116 C C . LEU A 1 274 ? -8.550 2.158 1.958 1.00 92.12 274 LEU A C 1
ATOM 2118 O O . LEU A 1 274 ? -9.549 2.041 1.245 1.00 92.12 274 LEU A O 1
ATOM 2122 N N . SER A 1 275 ? -8.127 3.348 2.398 1.00 92.50 275 SER A N 1
ATOM 2123 C CA . SER A 1 275 ? -8.853 4.587 2.086 1.00 92.50 275 SER A CA 1
ATOM 2124 C C . SER A 1 275 ? -8.904 4.844 0.577 1.00 92.50 275 SER A C 1
ATOM 2126 O O . SER A 1 275 ? -9.946 5.235 0.037 1.00 92.50 275 SER A O 1
ATOM 2128 N N . SER A 1 276 ? -7.806 4.570 -0.133 1.00 92.44 276 SER A N 1
ATOM 2129 C CA . SER A 1 276 ? -7.736 4.715 -1.587 1.00 92.44 276 SER A CA 1
ATOM 2130 C C . SER A 1 276 ? -8.573 3.654 -2.294 1.00 92.44 276 SER A C 1
ATOM 2132 O O . SER A 1 276 ? -9.328 3.999 -3.200 1.00 92.44 276 SER A O 1
ATOM 2134 N N . PHE A 1 277 ? -8.542 2.397 -1.837 1.00 95.44 277 PHE A N 1
ATOM 2135 C CA . PHE A 1 277 ? -9.399 1.344 -2.382 1.00 95.44 277 PHE A CA 1
ATOM 2136 C C . PHE A 1 277 ? -10.887 1.673 -2.224 1.00 95.44 277 PHE A C 1
ATOM 2138 O O . PHE A 1 277 ? -11.625 1.598 -3.199 1.00 95.44 277 PHE A O 1
ATOM 2145 N N . MET A 1 278 ? -11.336 2.110 -1.043 1.00 95.38 278 MET A N 1
ATOM 2146 C CA . MET A 1 278 ? -12.732 2.520 -0.836 1.00 95.38 278 MET A CA 1
ATOM 2147 C C . MET A 1 278 ? -13.139 3.655 -1.783 1.00 95.38 278 MET A C 1
ATOM 2149 O O . MET A 1 278 ? -14.260 3.676 -2.289 1.00 95.38 278 MET A O 1
ATOM 2153 N N . SER A 1 279 ? -12.220 4.588 -2.042 1.00 94.06 279 SER A N 1
ATOM 2154 C CA . SER A 1 279 ? -12.450 5.716 -2.950 1.00 94.06 279 SER A CA 1
ATOM 2155 C C . SER A 1 279 ? -12.534 5.258 -4.411 1.00 94.06 279 SER A C 1
ATOM 2157 O O . SER A 1 279 ? -13.430 5.686 -5.135 1.00 94.06 279 SER A O 1
ATOM 2159 N N . ILE A 1 280 ? -11.661 4.336 -4.830 1.00 94.81 280 ILE A N 1
ATOM 2160 C CA . ILE A 1 280 ? -11.711 3.699 -6.153 1.00 94.81 280 ILE A CA 1
ATOM 2161 C C . ILE A 1 280 ? -12.984 2.862 -6.309 1.00 94.81 280 ILE A C 1
ATOM 2163 O O . ILE A 1 280 ? -13.637 2.927 -7.345 1.00 94.81 280 ILE A O 1
ATOM 2167 N N . PHE A 1 281 ? -13.384 2.119 -5.280 1.00 96.00 281 PHE A N 1
ATOM 2168 C CA . PHE A 1 281 ? -14.602 1.319 -5.302 1.00 96.00 281 PHE A CA 1
ATOM 2169 C C . PHE A 1 281 ? -15.847 2.196 -5.473 1.00 96.00 281 PHE A C 1
ATOM 2171 O O . PHE A 1 281 ? -16.687 1.923 -6.332 1.00 96.00 281 PHE A O 1
ATOM 2178 N N . ALA A 1 282 ? -15.934 3.301 -4.725 1.00 94.69 282 ALA A N 1
ATOM 2179 C CA . ALA A 1 282 ? -16.998 4.285 -4.893 1.00 94.69 282 ALA A CA 1
ATOM 2180 C C . ALA A 1 282 ? -16.984 4.913 -6.297 1.00 94.69 282 ALA A C 1
ATOM 2182 O O . ALA A 1 282 ? -18.042 5.061 -6.909 1.00 94.69 282 ALA A O 1
ATOM 2183 N N . LEU A 1 283 ? -15.800 5.226 -6.837 1.00 93.75 283 LEU A N 1
ATOM 2184 C CA . LEU A 1 283 ? -15.641 5.737 -8.200 1.00 93.75 283 LEU A CA 1
ATOM 2185 C C . LEU A 1 283 ? -16.120 4.728 -9.256 1.00 93.75 283 LEU A C 1
ATOM 2187 O O . LEU A 1 283 ? -16.872 5.107 -10.152 1.00 93.75 283 LEU A O 1
ATOM 2191 N N . ASN A 1 284 ? -15.741 3.455 -9.132 1.00 94.31 284 ASN A N 1
ATOM 2192 C CA . ASN A 1 284 ? -16.159 2.386 -10.039 1.00 94.31 284 ASN A CA 1
ATOM 2193 C C . ASN A 1 284 ? -17.686 2.227 -10.021 1.00 94.31 284 ASN A C 1
ATOM 2195 O O . ASN A 1 284 ? -18.318 2.254 -11.075 1.00 94.31 284 ASN A O 1
ATOM 2199 N N . LEU A 1 285 ? -18.303 2.164 -8.834 1.00 94.50 285 LEU A N 1
ATOM 2200 C CA . LEU A 1 285 ? -19.764 2.113 -8.700 1.00 94.50 285 LEU A CA 1
ATOM 2201 C C . LEU A 1 285 ? -20.452 3.367 -9.255 1.00 94.50 285 LEU A C 1
ATOM 2203 O O . LEU A 1 285 ? -21.571 3.279 -9.749 1.00 94.50 285 LEU A O 1
ATOM 2207 N N . ALA A 1 286 ? -19.823 4.538 -9.165 1.00 93.25 286 ALA A N 1
ATOM 2208 C CA . ALA A 1 286 ? -20.357 5.775 -9.730 1.00 93.25 286 ALA A CA 1
ATOM 2209 C C . ALA A 1 286 ? -20.286 5.826 -11.264 1.00 93.25 286 ALA A C 1
ATOM 2211 O O . ALA A 1 286 ? -21.046 6.562 -11.890 1.00 93.25 286 ALA A O 1
ATOM 2212 N N . GLN A 1 287 ? -19.359 5.081 -11.867 1.00 93.25 287 GLN A N 1
ATOM 2213 C CA . GLN A 1 287 ? -19.161 5.020 -13.316 1.00 93.25 287 GLN A CA 1
ATOM 2214 C C . GLN A 1 287 ? -19.877 3.826 -13.968 1.00 93.25 287 GLN A C 1
ATOM 2216 O O . GLN A 1 287 ? -20.162 3.877 -15.162 1.00 93.25 287 GLN A O 1
ATOM 2221 N N . MET A 1 288 ? -20.197 2.781 -13.198 1.00 95.06 288 MET A N 1
ATOM 2222 C CA . MET A 1 288 ? -20.855 1.547 -13.648 1.00 95.06 288 MET A CA 1
ATOM 2223 C C . MET A 1 288 ? -22.252 1.428 -13.024 1.00 95.06 288 MET A C 1
ATOM 2225 O O . MET A 1 288 ? -22.454 0.769 -11.999 1.00 95.06 288 MET A O 1
ATOM 2229 N N . GLN A 1 289 ? -23.224 2.126 -13.618 1.00 95.25 289 GLN A N 1
ATOM 2230 C CA . GLN A 1 289 ? -24.572 2.253 -13.052 1.00 95.25 289 GLN A CA 1
ATOM 2231 C C . GLN A 1 289 ? -25.314 0.910 -12.962 1.00 95.25 289 GLN A C 1
ATOM 2233 O O . GLN A 1 289 ? -26.032 0.663 -11.998 1.00 95.25 289 GLN A O 1
ATOM 2238 N N . ASP A 1 290 ? -25.105 0.023 -13.930 1.00 96.19 290 ASP A N 1
ATOM 2239 C CA . ASP A 1 290 ? -25.663 -1.329 -13.960 1.00 96.19 290 ASP A CA 1
ATOM 2240 C C . ASP A 1 290 ? -25.178 -2.184 -12.778 1.00 96.19 290 ASP A C 1
ATOM 2242 O O . ASP A 1 290 ? -25.989 -2.836 -12.110 1.00 96.19 290 ASP A O 1
ATOM 2246 N N . VAL A 1 291 ? -23.879 -2.121 -12.464 1.00 95.56 291 VAL A N 1
ATOM 2247 C CA . VAL A 1 291 ? -23.284 -2.773 -11.289 1.00 95.56 291 VAL A CA 1
ATOM 2248 C C . VAL A 1 291 ? -23.848 -2.159 -10.011 1.00 95.56 291 VAL A C 1
ATOM 2250 O O . VAL A 1 291 ? -24.313 -2.885 -9.133 1.00 95.56 291 VAL A O 1
ATOM 2253 N N . GLN A 1 292 ? -23.884 -0.829 -9.911 1.00 96.75 292 GLN A N 1
ATOM 2254 C CA . GLN A 1 292 ? -24.456 -0.139 -8.754 1.00 96.75 292 GLN A CA 1
ATOM 2255 C C . GLN A 1 292 ? -25.912 -0.561 -8.493 1.00 96.75 292 GLN A C 1
ATOM 2257 O O . GLN A 1 292 ? -26.267 -0.901 -7.361 1.00 96.75 292 GLN A O 1
ATOM 2262 N N . ASP A 1 293 ? -26.748 -0.598 -9.530 1.00 97.19 293 ASP A N 1
ATOM 2263 C CA . ASP A 1 293 ? -28.159 -0.977 -9.424 1.00 97.19 293 ASP A CA 1
ATOM 2264 C C . ASP A 1 293 ? -28.340 -2.468 -9.106 1.00 97.19 293 ASP A C 1
ATOM 2266 O O . ASP A 1 293 ? -29.271 -2.856 -8.391 1.00 97.19 293 ASP A O 1
ATOM 2270 N N . ALA A 1 294 ? -27.465 -3.335 -9.623 1.00 96.88 294 ALA A N 1
ATOM 2271 C CA . ALA A 1 294 ? -27.470 -4.757 -9.298 1.00 96.88 294 ALA A CA 1
ATOM 2272 C C . ALA A 1 294 ? -27.150 -4.989 -7.818 1.00 96.88 294 ALA A C 1
ATOM 2274 O O . ALA A 1 294 ? -27.901 -5.688 -7.137 1.00 96.88 294 ALA A O 1
ATOM 2275 N N . VAL A 1 295 ? -26.083 -4.367 -7.316 1.00 97.12 295 VAL A N 1
ATOM 2276 C CA . VAL A 1 295 ? -25.601 -4.551 -5.942 1.00 97.12 295 VAL A CA 1
ATOM 2277 C C . VAL A 1 295 ? -26.625 -3.938 -4.960 1.00 97.12 295 VAL A C 1
ATOM 2279 O O . VAL A 1 295 ? -26.908 -4.540 -3.930 1.00 97.12 295 VAL A O 1
ATOM 2282 N N . ARG A 1 296 ? -27.307 -2.826 -5.298 1.00 95.69 296 ARG A N 1
ATOM 2283 C CA . ARG A 1 296 ? -28.429 -2.276 -4.492 1.00 95.69 296 ARG A CA 1
ATOM 2284 C C . ARG A 1 296 ? -29.648 -3.184 -4.390 1.00 95.69 296 ARG A C 1
ATOM 2286 O O . ARG A 1 296 ? -30.298 -3.253 -3.344 1.00 95.69 296 ARG A O 1
ATOM 2293 N N . ARG A 1 297 ? -30.027 -3.819 -5.501 1.00 97.81 297 ARG A N 1
ATOM 2294 C CA . ARG A 1 297 ? -31.171 -4.741 -5.528 1.00 97.81 297 ARG A CA 1
ATOM 2295 C C . ARG A 1 297 ? -30.850 -6.048 -4.815 1.00 97.81 297 ARG A C 1
ATOM 2297 O O . ARG A 1 297 ? -31.755 -6.624 -4.218 1.00 97.81 297 ARG A O 1
ATOM 2304 N N . ARG A 1 298 ? -29.587 -6.473 -4.876 1.00 97.50 298 ARG A N 1
ATOM 2305 C CA . ARG A 1 298 ? -29.064 -7.737 -4.355 1.00 97.50 298 ARG A CA 1
ATOM 2306 C C . ARG A 1 298 ? -27.810 -7.501 -3.505 1.00 97.50 298 ARG A C 1
ATOM 2308 O O . ARG A 1 298 ? -26.693 -7.657 -4.013 1.00 97.50 298 ARG A O 1
ATOM 2315 N N . PRO A 1 299 ? -27.971 -7.102 -2.226 1.00 95.69 299 PRO A N 1
ATOM 2316 C CA . PRO A 1 299 ? -26.854 -6.754 -1.356 1.00 95.69 299 PRO A CA 1
ATOM 2317 C C . PRO A 1 299 ? -25.785 -7.841 -1.182 1.00 95.69 299 PRO A C 1
ATOM 2319 O O . PRO A 1 299 ? -24.619 -7.549 -0.914 1.00 95.69 299 PRO A O 1
ATOM 2322 N N . GLU A 1 300 ? -26.160 -9.103 -1.369 1.00 96.75 300 GLU A N 1
ATOM 2323 C CA . GLU A 1 300 ? -25.271 -10.259 -1.352 1.00 96.75 300 GLU A CA 1
ATOM 2324 C C . GLU A 1 300 ? -24.159 -10.207 -2.416 1.00 96.75 300 GLU A C 1
ATOM 2326 O O . GLU A 1 300 ? -23.106 -10.819 -2.224 1.00 96.75 300 GLU A O 1
ATOM 2331 N N . LEU A 1 301 ? -24.339 -9.421 -3.486 1.00 97.12 301 LEU A N 1
ATOM 2332 C CA . LEU A 1 301 ? -23.326 -9.199 -4.522 1.00 97.12 301 LEU A CA 1
ATOM 2333 C C . LEU A 1 301 ? -22.174 -8.293 -4.070 1.00 97.12 301 LEU A C 1
ATOM 2335 O O . LEU A 1 301 ? -21.152 -8.243 -4.750 1.00 97.12 301 LEU A O 1
ATOM 2339 N N . MET A 1 302 ? -22.294 -7.599 -2.929 1.00 95.88 302 MET A N 1
ATOM 2340 C CA . MET A 1 302 ? -21.276 -6.651 -2.449 1.00 95.88 302 MET A CA 1
ATOM 2341 C C . MET A 1 302 ? -19.881 -7.276 -2.376 1.00 95.88 302 MET A C 1
ATOM 2343 O O . MET A 1 302 ? -18.901 -6.660 -2.782 1.00 95.88 302 MET A O 1
ATOM 2347 N N . LYS A 1 303 ? -19.783 -8.529 -1.924 1.00 96.06 303 LYS A N 1
ATOM 2348 C CA . LYS A 1 303 ? -18.497 -9.232 -1.871 1.00 96.06 303 LYS A CA 1
ATOM 2349 C C . LYS A 1 303 ? -17.860 -9.398 -3.243 1.00 96.06 303 LYS A C 1
ATOM 2351 O O . LYS A 1 303 ? -16.682 -9.121 -3.398 1.00 96.06 303 LYS A O 1
ATOM 2356 N N . GLN A 1 304 ? -18.642 -9.840 -4.223 1.00 96.62 304 GLN A N 1
ATOM 2357 C CA . GLN A 1 304 ? -18.153 -10.032 -5.586 1.00 96.62 304 GLN A CA 1
ATOM 2358 C C . GLN A 1 304 ? -17.760 -8.692 -6.213 1.00 96.62 304 GLN A C 1
ATOM 2360 O O . GLN A 1 304 ? -16.745 -8.617 -6.892 1.00 96.62 304 GLN A O 1
ATOM 2365 N N . ALA A 1 305 ? -18.514 -7.626 -5.928 1.00 96.38 305 ALA A N 1
ATOM 2366 C CA . ALA A 1 305 ? -18.184 -6.280 -6.382 1.00 96.38 305 ALA A CA 1
ATOM 2367 C C . ALA A 1 305 ? -16.862 -5.764 -5.783 1.00 96.38 305 ALA A C 1
ATOM 2369 O O . ALA A 1 305 ? -16.079 -5.141 -6.496 1.00 96.38 305 ALA A O 1
ATOM 2370 N N . ILE A 1 306 ? -16.592 -6.043 -4.501 1.00 96.25 306 ILE A N 1
ATOM 2371 C CA . ILE A 1 306 ? -15.319 -5.702 -3.845 1.00 96.25 306 ILE A CA 1
ATOM 2372 C C . ILE A 1 306 ? -14.153 -6.445 -4.510 1.00 96.25 306 ILE A C 1
ATOM 2374 O O . ILE A 1 306 ? -13.190 -5.798 -4.919 1.00 96.25 306 ILE A O 1
ATOM 2378 N N . GLU A 1 307 ? -14.252 -7.770 -4.673 1.00 96.88 307 GLU A N 1
ATOM 2379 C CA . GLU A 1 307 ? -13.208 -8.584 -5.320 1.00 96.88 307 GLU A CA 1
ATOM 2380 C C . GLU A 1 307 ? -12.952 -8.144 -6.768 1.00 96.88 307 GLU A C 1
ATOM 2382 O O . GLU A 1 307 ? -11.807 -7.973 -7.188 1.00 96.88 307 GLU A O 1
ATOM 2387 N N . GLU A 1 308 ? -14.016 -7.886 -7.531 1.00 96.44 308 GLU A N 1
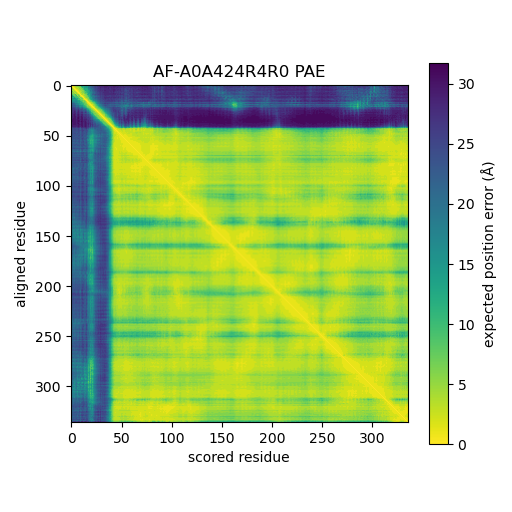ATOM 2388 C CA . GLU A 1 308 ? -13.886 -7.430 -8.913 1.00 96.44 308 GLU A CA 1
ATOM 2389 C C . GLU A 1 308 ? -13.289 -6.023 -8.992 1.00 96.44 308 GLU A C 1
ATOM 2391 O O . GLU A 1 308 ? -12.483 -5.749 -9.877 1.00 96.44 308 GLU A O 1
ATOM 2396 N N . SER A 1 309 ? -13.602 -5.138 -8.042 1.00 95.62 309 SER A N 1
ATOM 2397 C CA . SER A 1 309 ? -12.962 -3.826 -7.967 1.00 95.62 309 SER A CA 1
ATOM 2398 C C . SER A 1 309 ? -11.476 -3.930 -7.631 1.00 95.62 309 SER A C 1
ATOM 2400 O O . SER A 1 309 ? -10.692 -3.197 -8.228 1.00 95.62 309 SER A O 1
ATOM 2402 N N . LEU A 1 310 ? -11.078 -4.833 -6.724 1.00 94.94 310 LEU A N 1
ATOM 2403 C CA . LEU A 1 310 ? -9.666 -5.100 -6.411 1.00 94.94 310 LEU A CA 1
ATOM 2404 C C . LEU A 1 310 ? -8.908 -5.594 -7.650 1.00 94.94 310 LEU A C 1
ATOM 2406 O O . LEU A 1 310 ? -7.781 -5.166 -7.893 1.00 94.94 310 LEU A O 1
ATOM 2410 N N . ARG A 1 311 ? -9.539 -6.454 -8.461 1.00 95.38 311 ARG A N 1
ATOM 2411 C CA . ARG A 1 311 ? -8.977 -6.955 -9.723 1.00 95.38 311 ARG A CA 1
ATOM 2412 C C . ARG A 1 311 ? -8.926 -5.879 -10.814 1.00 95.38 311 ARG A C 1
ATOM 2414 O O . ARG A 1 311 ? -7.959 -5.819 -11.571 1.00 95.38 311 ARG A O 1
ATOM 2421 N N . PHE A 1 312 ? -9.987 -5.085 -10.947 1.00 93.38 312 PHE A N 1
ATOM 2422 C CA . PHE A 1 312 ? -10.169 -4.129 -12.039 1.00 93.38 312 PHE A CA 1
ATOM 2423 C C . PHE A 1 312 ? -9.330 -2.864 -11.858 1.00 93.38 312 PHE A C 1
ATOM 2425 O O . PHE A 1 312 ? -8.664 -2.442 -12.799 1.00 93.38 312 PHE A O 1
ATOM 2432 N N . ASN A 1 313 ? -9.359 -2.257 -10.668 1.00 89.50 313 ASN A N 1
ATOM 2433 C CA . ASN A 1 313 ? -8.658 -1.012 -10.369 1.00 89.50 313 ASN A CA 1
ATOM 2434 C C . ASN A 1 313 ? -8.171 -1.024 -8.910 1.00 89.50 313 ASN A C 1
ATOM 2436 O O . ASN A 1 313 ? -8.937 -0.765 -7.983 1.00 89.50 313 ASN A O 1
ATOM 2440 N N . THR A 1 314 ? -6.895 -1.352 -8.708 1.00 87.50 314 THR A N 1
ATOM 2441 C CA . THR A 1 314 ? -6.278 -1.454 -7.377 1.00 87.50 314 THR A CA 1
ATOM 2442 C C . THR A 1 314 ? -5.620 -0.140 -6.948 1.00 87.50 314 THR A C 1
ATOM 2444 O O . THR A 1 314 ? -5.147 0.630 -7.780 1.00 87.50 314 THR A O 1
ATOM 2447 N N . SER A 1 315 ? -5.552 0.139 -5.645 1.00 87.56 315 SER A N 1
ATOM 2448 C CA . SER A 1 315 ? -4.801 1.293 -5.127 1.00 87.56 315 SER A CA 1
ATOM 2449 C C . SER A 1 315 ? -3.286 1.083 -5.221 1.00 87.56 315 SER A C 1
ATOM 2451 O O . SER A 1 315 ? -2.550 2.014 -5.539 1.00 87.56 315 SER A O 1
ATOM 2453 N N . ALA A 1 316 ? -2.815 -0.151 -5.024 1.00 88.19 316 ALA A N 1
ATOM 2454 C CA . ALA A 1 316 ? -1.400 -0.500 -5.075 1.00 88.19 316 ALA A CA 1
ATOM 2455 C C . ALA A 1 316 ? -0.996 -0.962 -6.484 1.00 88.19 316 ALA A C 1
ATOM 2457 O O . ALA A 1 316 ? -1.069 -2.143 -6.819 1.00 88.19 316 ALA A O 1
ATOM 2458 N N . GLN A 1 317 ? -0.589 -0.009 -7.321 1.00 90.06 317 GLN A N 1
ATOM 2459 C CA . GLN A 1 317 ? -0.351 -0.243 -8.751 1.00 90.06 317 GLN A CA 1
ATOM 2460 C C . GLN A 1 317 ? 1.006 -0.893 -9.069 1.00 90.06 317 GLN A C 1
ATOM 2462 O O . GLN A 1 317 ? 1.134 -1.593 -10.071 1.00 90.06 317 GLN A O 1
ATOM 2467 N N . ARG A 1 318 ? 2.049 -0.631 -8.268 1.00 90.81 318 ARG A N 1
ATOM 2468 C CA . ARG A 1 318 ? 3.439 -1.020 -8.571 1.00 90.81 318 ARG A CA 1
ATOM 2469 C C . ARG A 1 318 ? 4.215 -1.316 -7.288 1.00 90.81 318 ARG A C 1
ATOM 2471 O O . ARG A 1 318 ? 4.138 -0.538 -6.344 1.00 90.81 318 ARG A O 1
ATOM 2478 N N . PHE A 1 319 ? 5.018 -2.380 -7.298 1.00 92.69 319 PHE A N 1
ATOM 2479 C CA . PHE A 1 319 ? 6.011 -2.673 -6.261 1.00 92.69 319 PHE A CA 1
ATOM 2480 C C . PHE A 1 319 ? 7.348 -3.030 -6.9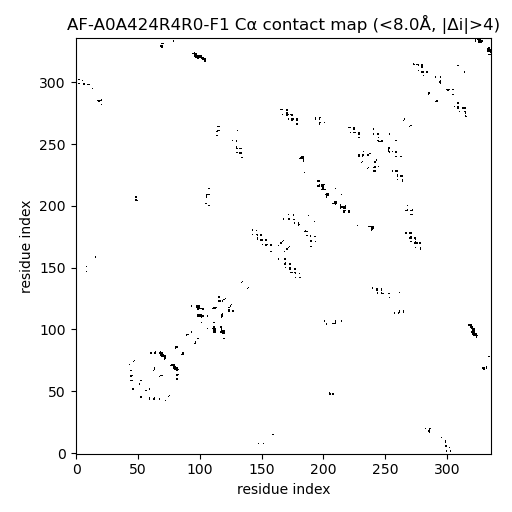01 1.00 92.69 319 PHE A C 1
ATOM 2482 O O . PHE A 1 319 ? 7.391 -3.782 -7.874 1.00 92.69 319 PHE A O 1
ATOM 2489 N N . LYS A 1 320 ? 8.435 -2.511 -6.332 1.00 94.44 320 LYS A N 1
ATOM 2490 C CA . LYS A 1 320 ? 9.800 -2.806 -6.777 1.00 94.44 320 LYS A CA 1
ATOM 2491 C C . LYS A 1 320 ? 10.308 -4.116 -6.165 1.00 94.44 320 LYS A C 1
ATOM 2493 O O . LYS A 1 320 ? 9.875 -4.518 -5.081 1.00 94.44 320 LYS A O 1
ATOM 2498 N N . ARG A 1 321 ? 11.229 -4.767 -6.873 1.00 97.25 321 ARG A N 1
ATOM 2499 C CA . ARG A 1 321 ? 12.091 -5.860 -6.403 1.00 97.25 321 ARG A CA 1
ATOM 2500 C C . ARG A 1 321 ? 13.512 -5.613 -6.896 1.00 97.25 321 ARG A C 1
ATOM 2502 O O . ARG A 1 321 ? 13.704 -4.843 -7.836 1.00 97.25 321 ARG A O 1
ATOM 2509 N N . VAL A 1 322 ? 14.483 -6.269 -6.273 1.00 96.75 322 VAL A N 1
ATOM 2510 C CA . VAL A 1 322 ? 15.887 -6.256 -6.696 1.0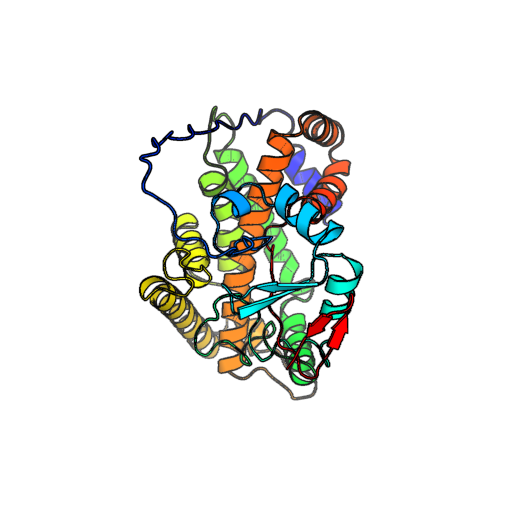0 96.75 322 VAL A CA 1
ATOM 2511 C C . VAL A 1 322 ? 16.283 -7.650 -7.150 1.00 96.75 322 VAL A C 1
ATOM 2513 O O . VAL A 1 322 ? 16.035 -8.629 -6.450 1.00 96.75 322 VAL A O 1
ATOM 2516 N N . LEU A 1 323 ? 16.887 -7.736 -8.331 1.00 97.88 323 LEU A N 1
ATOM 2517 C CA . LEU A 1 323 ? 17.385 -9.001 -8.848 1.00 97.88 323 LEU A CA 1
ATOM 2518 C C . LEU A 1 323 ? 18.574 -9.479 -8.016 1.00 97.88 323 LEU A C 1
ATOM 2520 O O . LEU A 1 323 ? 19.453 -8.706 -7.645 1.00 97.88 323 LEU A O 1
ATOM 2524 N N . THR A 1 324 ? 18.613 -10.768 -7.713 1.00 98.06 324 THR A N 1
ATOM 2525 C CA . THR A 1 324 ? 19.744 -11.396 -7.007 1.00 98.06 324 THR A CA 1
ATOM 2526 C C . THR A 1 324 ? 20.688 -12.131 -7.956 1.00 98.06 324 THR A C 1
ATOM 2528 O O . THR A 1 324 ? 21.809 -12.473 -7.561 1.00 98.06 324 THR A O 1
ATOM 2531 N N . ARG A 1 325 ? 20.236 -12.342 -9.196 1.00 97.81 325 ARG A N 1
ATOM 2532 C CA . ARG A 1 325 ? 20.900 -13.013 -10.315 1.00 97.81 325 ARG A CA 1
ATOM 2533 C C . ARG A 1 325 ? 20.315 -12.505 -11.632 1.00 97.81 325 ARG A C 1
ATOM 2535 O O . ARG A 1 325 ? 19.195 -11.995 -11.647 1.00 97.81 325 ARG A O 1
ATOM 2542 N N . ASP A 1 326 ? 21.050 -12.696 -12.720 1.00 98.19 326 ASP A N 1
ATOM 2543 C CA . ASP A 1 326 ? 20.559 -12.371 -14.057 1.00 98.19 326 ASP A CA 1
ATOM 2544 C C . ASP A 1 326 ? 19.361 -13.256 -14.433 1.00 98.19 326 ASP A C 1
ATOM 2546 O O . ASP A 1 326 ? 19.329 -14.454 -14.129 1.00 98.19 326 ASP A O 1
ATOM 2550 N N . VAL A 1 327 ? 18.384 -12.674 -15.128 1.00 98.19 327 VAL A N 1
ATOM 2551 C CA . VAL A 1 327 ? 17.167 -13.364 -15.571 1.00 98.19 327 VAL A CA 1
ATOM 2552 C C . VAL A 1 327 ? 16.946 -13.132 -17.057 1.00 98.19 327 VAL A C 1
ATOM 2554 O O . VAL A 1 327 ? 16.944 -11.995 -17.523 1.00 98.19 327 VAL A O 1
ATOM 2557 N N . GLN A 1 328 ? 16.704 -14.213 -17.797 1.00 97.81 328 GLN A N 1
ATOM 2558 C CA . GLN A 1 328 ? 16.282 -14.138 -19.192 1.00 97.81 328 GLN A CA 1
ATOM 2559 C C . GLN A 1 328 ? 14.762 -14.259 -19.283 1.00 97.81 328 GLN A C 1
ATOM 2561 O O . GLN A 1 328 ? 14.195 -15.254 -18.833 1.00 97.81 328 GLN A O 1
ATOM 2566 N N . LEU A 1 329 ? 14.098 -13.260 -19.864 1.00 97.25 329 LEU A N 1
ATOM 2567 C CA . LEU A 1 329 ? 12.641 -13.235 -19.995 1.00 97.25 329 LEU A CA 1
ATOM 2568 C C . LEU A 1 329 ? 12.228 -12.439 -21.238 1.00 97.25 329 LEU A C 1
ATOM 2570 O O . LEU A 1 329 ? 12.735 -11.347 -21.468 1.00 97.25 329 LEU A O 1
ATOM 2574 N N . HIS A 1 330 ? 11.311 -12.976 -22.051 1.00 96.44 330 HIS A N 1
ATOM 2575 C CA . HIS A 1 330 ? 10.827 -12.337 -23.294 1.00 96.44 330 HIS A CA 1
ATOM 2576 C C . HIS A 1 330 ? 11.949 -11.829 -24.224 1.00 96.44 330 HIS A C 1
ATOM 2578 O O . HIS A 1 330 ? 11.836 -10.762 -24.823 1.00 96.44 330 HIS A O 1
ATOM 2584 N N . GLY A 1 331 ? 13.057 -12.575 -24.329 1.00 95.06 331 GLY A N 1
ATOM 2585 C CA . GLY A 1 331 ? 14.222 -12.200 -25.145 1.00 95.06 331 GLY A CA 1
ATOM 2586 C C . GLY A 1 331 ? 15.094 -11.081 -24.558 1.00 95.06 331 GLY A C 1
ATOM 2587 O O . GLY A 1 331 ? 16.059 -10.672 -25.197 1.00 95.06 331 GLY A O 1
ATOM 2588 N N . GLN A 1 332 ? 14.778 -10.600 -23.353 1.00 96.75 332 GLN A N 1
ATOM 2589 C CA . GLN A 1 332 ? 15.574 -9.638 -22.595 1.00 96.75 332 GLN A CA 1
ATOM 2590 C C . GLN A 1 332 ? 16.442 -10.348 -21.557 1.00 96.75 332 GLN A C 1
ATOM 2592 O O . GLN A 1 332 ? 16.077 -11.412 -21.053 1.00 96.75 332 GLN A O 1
ATOM 2597 N N . VAL A 1 333 ? 17.573 -9.732 -21.211 1.00 97.44 333 VAL A N 1
ATOM 2598 C CA . VAL A 1 333 ? 18.430 -10.159 -20.098 1.00 97.44 333 VAL A CA 1
ATOM 2599 C C . VAL A 1 333 ? 18.404 -9.071 -19.035 1.00 97.44 333 VAL A C 1
ATOM 2601 O O . VAL A 1 333 ? 19.058 -8.036 -19.178 1.00 97.44 333 VAL A O 1
ATOM 2604 N N . MET A 1 334 ? 17.646 -9.306 -17.969 1.00 97.44 334 MET A N 1
ATOM 2605 C CA . MET A 1 334 ? 17.622 -8.423 -16.812 1.00 97.44 334 MET A CA 1
ATOM 2606 C C . MET A 1 334 ? 18.850 -8.719 -15.955 1.00 97.44 334 MET A C 1
ATOM 2608 O O . MET A 1 334 ? 18.980 -9.825 -15.429 1.00 97.44 334 MET A O 1
ATOM 2612 N N . ARG A 1 335 ? 19.766 -7.753 -15.863 1.00 94.19 335 ARG A N 1
ATOM 2613 C CA . ARG A 1 335 ? 21.016 -7.889 -15.105 1.00 94.19 335 ARG A CA 1
ATOM 2614 C C . ARG A 1 335 ? 20.828 -7.490 -13.645 1.00 94.19 335 ARG A C 1
ATOM 2616 O O . ARG A 1 335 ? 20.049 -6.575 -13.370 1.00 94.19 335 ARG A O 1
ATOM 2623 N N . LYS A 1 336 ? 21.536 -8.184 -12.753 1.00 91.81 336 LYS A N 1
ATOM 2624 C CA . LYS A 1 336 ? 21.617 -7.858 -11.322 1.00 91.81 336 LYS A CA 1
ATOM 2625 C C . LYS A 1 336 ? 22.226 -6.483 -11.057 1.00 91.81 336 LYS A C 1
ATOM 2627 O O . LYS A 1 336 ? 23.260 -6.171 -11.690 1.00 91.81 336 LYS A O 1
#

pLDDT: mean 84.68, std 20.24, range [23.0, 98.31]

Mean predicted aligned error: 8.57 Å

Radius of gyration: 22.27 Å; Cα contacts (8 Å, |Δi|>4): 371; chains: 1; bounding box: 54×48×65 Å

Secondary structure (DSSP, 8-state):
-HHHHHHHHHTT-TTS----------------------------S--TT-HHHHHS-HHHHHHHHHH-SEEEETTTTEEEE-SHHHHHHHHH-TTTEESTT-SSSSPPTTTTTTSGGG--TTHHHHHHHHHHHHT-HHHHHHHHHHHHHHHHHHHHHHTT-SS--HIIIIIHHHHHHHHHHHTTPPP--HHHHHHHHHHHH--BTTTTB--HHHHHHHHHHHHHHHHHHHHHHHS--SSHHHHHHS-EETTEE--HHHHHHHHHHHHHHHHHHHHHHHHHHHHHHHH-HHHHHHHHH-GGGHHHHHHHHHHHS-S------EESS-EEETTEEE--

Solvent-accessible surface area (backbone atoms only — not comparable to full-atom values): 19335 Å² total; per-residue (Å²): 107,75,68,63,51,55,45,67,65,44,71,81,50,72,87,65,76,87,59,76,84,80,81,80,80,85,83,86,77,86,89,82,92,79,85,86,77,96,68,91,73,76,73,68,85,64,66,94,63,40,67,69,43,73,75,54,44,63,66,46,49,46,48,27,42,76,76,39,39,60,40,76,38,80,93,74,74,45,76,45,67,56,37,67,70,59,44,56,50,44,72,71,39,46,81,47,34,23,22,44,79,20,36,47,89,63,65,62,90,84,44,47,56,59,28,64,80,9,32,48,78,70,60,22,55,54,49,50,55,47,51,48,62,37,66,32,70,84,67,42,51,65,50,50,56,49,32,51,53,44,42,52,51,32,50,57,75,51,53,88,55,94,73,80,59,58,53,70,56,34,28,26,41,36,34,37,52,37,52,28,57,44,50,64,45,80,90,72,62,30,60,60,53,47,51,41,45,46,41,35,73,47,67,38,54,90,79,71,29,74,47,71,69,27,53,49,38,37,48,54,55,48,49,55,45,42,52,51,52,58,46,31,75,77,55,69,55,104,25,43,55,33,39,40,68,69,30,68,57,98,91,45,63,60,50,72,69,46,46,39,37,46,52,50,46,49,53,46,57,46,37,47,43,52,24,43,33,51,48,44,45,51,48,48,41,41,72,34,58,69,60,39,55,49,32,61,77,38,57,83,45,47,62,58,52,51,54,49,34,55,73,73,57,53,61,81,82,80,74,41,60,34,53,70,48,69,43,79,49,94,94,39,75,50,72,92

=== Feature glossary ===
Legend for the data blocks above and below:

— What the protein is —

Sequence gives the chain of amino acids in standard one-letter code (A=alanine, C=cysteine, …, Y=tyrosine), read N→C. It is the only feature that is directly encoded by the gene; all structural features are derived from the folded form of this sequence.

The annotation block draws on four external resources. InterPro: which protein families and domains the sequence belongs to. GO: standardized terms for what the protein does, what process it participates in, and where in the cell it acts. CATH: which structural fold it has in the CATH hierarchy. Organism: the species of origin.

— Where its atoms are —

Atomic coordinates in PDBx/mmCIF format — the same representation the Protein Data Bank distributes. Each line of the _atom_site loop places one backbone atom in Cartesian space (units: ångströms, origin: arbitrary).

Six rendered views show the 3D structure from the faces of a cube — i.e. along ±x, ±y, ±z. Rendering representation is drawn randomly per protein from cartoon (secondary-structure ribbons), sticks (backbone bonds), or molecular surface; coloring is either N→C rainbow (blue at the N-terminus through red at the C-terminus) or one color per chain.

— Local backbone conformation —

DSSP 8-state secondary structure assigns each residue one of H (α-helix), G (3₁₀-helix), I (π-helix), E (extended β-strand), B (isolated β-bridge), T (hydrogen-bonded turn), S (bend), or '-' (coil). The assignment is computed from backbone hydrogen-bond geometry via the Kabsch–Sander algorithm.

P-SEA three-state annotation labels each residue as helix, strand, or coil based purely on the geometry of the Cα trace. It serves as a fallback when the full backbone (and thus DSSP) is unavailable.

φ (phi) and ψ (psi) are the two rotatable backbone dihedrals per residue: φ is the C(i-1)–N–Cα–C torsion, ψ is the N–Cα–C–N(i+1) torsion, both in degrees on (−180°, 180°]. α-helical residues cluster near (−60°, −45°); β-strand residues near (−120°, +130°). A Ramachandran plot is simply a scatter of (φ, ψ) for every residue.

— Global shape and packing —

Radius of gyration (Rg) is the root-mean-square distance of Cα atoms from their centroid — a single number for overall size and compactness. A globular domain of N residues has Rg ≈ 2.2·N^0.38 Å; an extended or disordered chain has a much larger Rg. The Cα contact count is the number of residue pairs whose Cα atoms are within 8 Å and are more than four positions apart in sequence — a standard proxy for tertiary packing density. The bounding box is the smallest axis-aligned box enclosing all Cα atoms.

Accessible surface area quantifies burial. A residue with SASA near zero is packed into the hydrophobic core; one with SASA >100 Å² sits on the surface. Computed here via the Shrake–Rupley numerical algorithm with a 1.4 Å probe.

The contact map is a binary N×N matrix image: pixel (i, j) is dark where Cα_i and Cα_j are within 8 Å and |i−j|>4. Because the |i−j|>4 filter removes local helical contacts, off-diagonal stripes parallel to the main diagonal indicate parallel β-sheets; stripes perpendicular to it indicate antiparallel β-sheets. The Ramachandran plot scatters every residue's (φ, ψ) pair against the sterically allowed regions. The PAE heatmap renders the predicted-aligned-error matrix.

— Structural neighborhood —

A 3Di character summarizes, for each residue, the relative orientation of the Cα frame of its nearest spatial neighbor. Because it encodes fold topology rather than chemistry, 3Di alignments detect remote structural similarity that sequence alignment misses.

Structural nearest neighbors (via Foldseek easy-search vs the PDB). Reported per hit: target PDB id, E-value, and alignment TM-score. A TM-score above ~0.5 is the conventional threshold for 'same fold'.

— Confidence and disorder —

For AlphaFold models, the B-factor field carries pLDDT — the model's own estimate of local accuracy on a 0–100 scale. Regions with pLDDT<50 should be treated as essentially unmodeled; they often correspond to intrinsically disordered segments.

B-factor (Debye–Waller factor) reflects atomic displacement in the crystal lattice. It is an experimental observable (units Å²), not a prediction; low values mean the atom is pinned down, high values mean it moves or is heterogeneous across the crystal.

Predicted Aligned Error (PAE) is an AlphaFold confidence matrix: entry (i, j) is the expected error in the position of residue j, in ångströms, when the prediction is superimposed on the true structure at residue i. Low PAE within a block of residues means that block is internally rigid and well-predicted; high PAE between two blocks means their relative placement is uncertain even if each block individually is confident.